Protein AF-T0V053-F1 (afdb_monomer_lite)

pLDDT: mean 84.23, std 14.23, range [34.62, 97.5]

Sequence (237 aa):
MNGEQIFSEQSSIILKCLFGNLDFASSFLNRIDNEEHFRFDESEIILRKPRREQFYIDNYLSGKGYFSANAIDWKETDFILFIKAFNDFFKYNSEKLLSFFEQKIFCKTLKQLSNTYVNSLFSSREFTDLLNNIYLKDQFILERMTGHNFARAKIQKFSLIMYNSKRLRKDEVNFPSSTIYENFYDISSLGEKENKYTLTKYLYDFENMTGLFASKKHTSPPYGLYLPSYFEITNLE

Secondary structure (DSSP, 8-state):
--S-S---HHHHHHHHHHTTSHHHHHHHHHHHHHHHEEE-TT-S-EEE-TT-S--HHHHHHHT-S-HHHHH---SHHHHHHHHHHHHHHHHHHHHHHHHHHIIIIITS-TTT--HHHHHHHHTSHHHHHHHHHHHHHHTT-HHHHHHHHHHHHHHHHHHHHHHHHHHHB-TT--SS--S-HHHHB-GGG--S--SS--HHHHHHHHHHHHHHHH-SS--------SGGGTS------

Structure (mmCIF, N/CA/C/O backbone):
data_AF-T0V053-F1
#
_entry.id   AF-T0V053-F1
#
loop_
_atom_site.group_PDB
_atom_site.id
_atom_site.type_symbol
_atom_site.label_atom_id
_atom_site.label_alt_id
_atom_site.label_comp_id
_atom_site.label_asym_id
_atom_site.label_entity_id
_atom_site.label_seq_id
_atom_site.pdbx_PDB_ins_code
_atom_site.Cartn_x
_atom_site.Cartn_y
_atom_site.Cartn_z
_atom_site.occupancy
_atom_site.B_iso_or_equiv
_atom_site.auth_seq_id
_atom_site.auth_comp_id
_atom_site.auth_asym_id
_atom_site.auth_atom_id
_atom_site.pdbx_PDB_model_num
ATOM 1 N N . MET A 1 1 ? 13.842 4.956 18.519 1.00 40.47 1 MET A N 1
ATOM 2 C CA . MET A 1 1 ? 13.509 3.511 18.497 1.00 40.47 1 MET A CA 1
ATOM 3 C C . MET A 1 1 ? 14.194 2.902 17.282 1.00 40.47 1 MET A C 1
ATOM 5 O O . MET A 1 1 ? 14.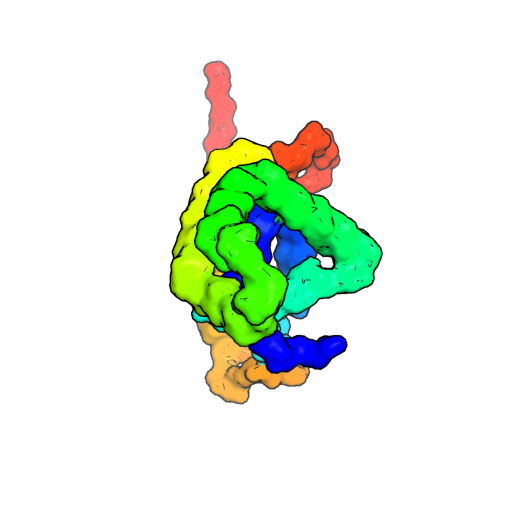156 3.540 16.242 1.00 40.47 1 MET A O 1
ATOM 9 N N . ASN A 1 2 ? 14.846 1.741 17.400 1.00 34.62 2 ASN A N 1
ATOM 10 C CA . ASN A 1 2 ? 15.665 1.123 16.337 1.00 34.62 2 ASN A CA 1
ATOM 11 C C . ASN A 1 2 ? 14.857 0.322 15.291 1.00 34.62 2 ASN A C 1
ATOM 13 O O . ASN A 1 2 ? 15.447 -0.363 14.468 1.00 34.62 2 ASN A O 1
ATOM 17 N N . GLY A 1 3 ? 13.521 0.397 15.317 1.00 36.25 3 GLY A N 1
ATOM 18 C CA . GLY A 1 3 ? 12.662 -0.244 14.314 1.00 36.25 3 GLY A CA 1
ATOM 19 C C . GLY A 1 3 ? 12.507 -1.764 14.453 1.00 36.25 3 GLY A C 1
ATOM 20 O O . GLY A 1 3 ? 11.807 -2.355 13.645 1.00 36.25 3 GLY A O 1
ATOM 21 N N . GLU A 1 4 ? 13.086 -2.392 15.483 1.00 38.59 4 GLU A N 1
ATOM 22 C CA . GLU A 1 4 ? 13.050 -3.851 15.705 1.00 38.59 4 GLU A CA 1
ATOM 23 C C . GLU A 1 4 ? 11.819 -4.349 16.501 1.00 38.59 4 GLU A C 1
ATOM 25 O O . GLU A 1 4 ? 11.698 -5.537 16.788 1.00 38.59 4 GLU A O 1
ATOM 30 N N . GLN A 1 5 ? 10.868 -3.478 16.869 1.00 49.12 5 GLN A N 1
ATOM 31 C CA . GLN A 1 5 ? 9.662 -3.858 17.642 1.00 49.12 5 GLN A CA 1
ATOM 32 C C . GLN A 1 5 ? 8.458 -4.263 16.781 1.00 49.12 5 GLN A C 1
ATOM 34 O O . GLN A 1 5 ? 7.883 -3.411 16.109 1.00 49.12 5 GLN A O 1
ATOM 39 N N . ILE A 1 6 ? 8.143 -5.566 16.724 1.00 52.69 6 ILE A N 1
ATOM 40 C CA . ILE A 1 6 ? 7.159 -6.139 15.784 1.00 52.69 6 ILE A CA 1
ATOM 41 C C . ILE A 1 6 ? 5.814 -5.434 15.977 1.00 52.69 6 ILE A C 1
ATOM 43 O O . ILE A 1 6 ? 5.153 -5.624 16.998 1.00 52.69 6 ILE A O 1
ATOM 47 N N . PHE A 1 7 ? 5.405 -4.614 15.004 1.00 59.62 7 PHE A N 1
ATOM 48 C CA . PHE A 1 7 ? 4.069 -4.022 15.006 1.00 59.62 7 PHE A CA 1
ATOM 49 C C . PHE A 1 7 ? 3.035 -5.081 14.636 1.00 59.62 7 PHE A C 1
ATOM 51 O O . PHE A 1 7 ? 3.281 -5.963 13.812 1.00 59.62 7 PHE A O 1
ATOM 58 N N . SER A 1 8 ? 1.866 -4.991 15.262 1.00 72.00 8 SER A N 1
ATOM 59 C CA . SER A 1 8 ? 0.788 -5.946 15.049 1.00 72.00 8 SER A CA 1
ATOM 60 C C . SER A 1 8 ? 0.179 -5.810 13.646 1.00 72.00 8 SER A C 1
ATOM 62 O O . SER A 1 8 ? 0.169 -4.725 13.054 1.00 72.00 8 SER A O 1
ATOM 64 N N . GLU A 1 9 ? -0.368 -6.905 13.115 1.00 82.50 9 GLU A N 1
ATOM 65 C CA . GLU A 1 9 ? -1.102 -6.952 11.837 1.00 82.50 9 GLU A CA 1
ATOM 66 C C . GLU A 1 9 ? -2.127 -5.809 11.725 1.00 82.50 9 GLU A C 1
ATOM 68 O O . GLU A 1 9 ? -2.250 -5.147 10.694 1.00 82.50 9 GLU A O 1
ATOM 73 N N . GLN A 1 10 ? -2.802 -5.505 12.831 1.00 86.69 10 GLN A N 1
ATOM 74 C CA . GLN A 1 10 ? -3.818 -4.466 12.943 1.00 86.69 10 GLN A CA 1
ATOM 75 C C . GLN A 1 10 ? -3.260 -3.067 12.665 1.00 86.69 10 GLN A C 1
ATOM 77 O O . GLN A 1 10 ? -3.907 -2.280 11.976 1.00 86.69 10 GLN A O 1
ATOM 82 N N . SER A 1 11 ? -2.034 -2.773 13.105 1.00 83.25 11 SER A N 1
ATOM 83 C CA . SER A 1 11 ? -1.355 -1.512 12.772 1.00 83.25 11 SER A CA 1
ATOM 84 C C . SER A 1 11 ? -1.127 -1.375 11.262 1.00 83.25 11 SER A C 1
ATOM 86 O O . SER A 1 11 ? -1.280 -0.289 10.699 1.00 83.25 11 SER A O 1
ATOM 88 N N . SER A 1 12 ? -0.826 -2.486 10.583 1.00 83.06 12 SER A N 1
ATOM 89 C CA . SER A 1 12 ? -0.655 -2.511 9.125 1.00 83.06 12 SER A CA 1
ATOM 90 C C . SER A 1 12 ? -1.978 -2.295 8.392 1.00 83.06 12 SER A C 1
ATOM 92 O O . SER A 1 12 ? -2.012 -1.580 7.391 1.00 83.06 12 SER A O 1
ATOM 94 N N . ILE A 1 13 ? -3.077 -2.872 8.888 1.00 89.19 13 ILE A N 1
ATOM 95 C CA . ILE A 1 13 ? -4.412 -2.646 8.316 1.00 89.19 13 ILE A CA 1
ATOM 96 C C . ILE A 1 13 ? -4.830 -1.185 8.510 1.00 89.19 13 ILE A C 1
ATOM 98 O O . ILE A 1 13 ? -5.299 -0.560 7.562 1.00 89.19 13 ILE A O 1
ATOM 102 N N . ILE A 1 14 ? -4.589 -0.603 9.690 1.00 90.62 14 ILE A N 1
ATOM 103 C CA . ILE A 1 14 ? -4.864 0.819 9.943 1.00 90.62 14 ILE A CA 1
ATOM 104 C C . ILE A 1 14 ? -4.088 1.693 8.957 1.00 90.62 14 ILE A C 1
ATOM 106 O O . ILE A 1 14 ? -4.697 2.552 8.327 1.00 90.62 14 ILE A O 1
ATOM 110 N N . LEU A 1 15 ? -2.789 1.447 8.744 1.00 89.50 15 LEU A N 1
ATOM 111 C CA . LEU A 1 15 ? -2.008 2.192 7.750 1.00 89.50 15 LEU A CA 1
ATOM 112 C C . LEU A 1 15 ? -2.628 2.110 6.346 1.00 89.50 15 LEU A C 1
ATOM 114 O O . LEU A 1 15 ? -2.734 3.128 5.665 1.00 89.50 15 LEU A O 1
ATOM 118 N N . LYS A 1 16 ? -3.087 0.923 5.929 1.00 91.25 16 LYS A N 1
ATOM 119 C CA . LYS A 1 16 ? -3.791 0.750 4.648 1.00 91.25 16 LYS A CA 1
ATOM 120 C C . LYS A 1 16 ? -5.072 1.583 4.594 1.00 91.25 16 LYS A C 1
ATOM 122 O O . LYS A 1 16 ? -5.352 2.179 3.559 1.00 91.25 16 LYS A O 1
ATOM 127 N N . CYS A 1 17 ? -5.820 1.679 5.693 1.00 94.25 17 CYS A N 1
ATOM 128 C CA . CYS A 1 17 ? -6.975 2.571 5.780 1.00 94.25 17 CYS A CA 1
ATOM 129 C C . CYS A 1 17 ? -6.573 4.045 5.648 1.00 94.25 17 CYS A C 1
ATOM 131 O O . CYS A 1 17 ? -7.268 4.796 4.968 1.00 94.25 17 CYS A O 1
ATOM 133 N N . LEU A 1 18 ? -5.454 4.473 6.247 1.00 95.12 18 LEU A N 1
ATOM 134 C CA . LEU A 1 18 ? -4.991 5.867 6.181 1.00 95.12 18 LEU A CA 1
ATOM 135 C C . LEU A 1 18 ? -4.701 6.335 4.751 1.00 95.12 18 LEU A C 1
ATOM 137 O O . LEU A 1 18 ? -4.842 7.524 4.470 1.00 95.12 18 LEU A O 1
ATOM 141 N N . PHE A 1 19 ? -4.393 5.420 3.827 1.00 94.94 19 PHE A N 1
ATOM 142 C CA . PHE A 1 19 ? -4.222 5.754 2.413 1.00 94.94 19 PHE A CA 1
ATOM 143 C C . PHE A 1 19 ? -5.480 6.289 1.726 1.00 94.94 19 PHE A C 1
ATOM 145 O O . PHE A 1 19 ? -5.368 6.838 0.636 1.00 94.94 19 PHE A O 1
ATOM 152 N N . GLY A 1 20 ? -6.653 6.233 2.364 1.00 95.88 20 GLY A N 1
ATOM 153 C CA . GLY A 1 20 ? -7.825 6.972 1.891 1.00 95.88 20 GLY A CA 1
ATOM 154 C C . GLY A 1 20 ? -7.600 8.490 1.824 1.00 95.88 20 GLY A C 1
ATOM 155 O O . GLY A 1 20 ? -8.244 9.171 1.034 1.00 95.88 20 GLY A O 1
ATOM 156 N N . ASN A 1 21 ? -6.655 9.033 2.599 1.00 95.81 21 ASN A N 1
ATOM 157 C CA . ASN A 1 21 ? -6.200 10.410 2.437 1.00 95.81 21 ASN A CA 1
ATOM 158 C C . ASN A 1 21 ? -5.081 10.468 1.382 1.00 95.81 21 ASN A C 1
ATOM 160 O O . ASN A 1 21 ? -3.997 9.913 1.578 1.00 95.81 21 ASN A O 1
ATOM 164 N N . LEU A 1 22 ? -5.345 11.149 0.264 1.00 93.38 22 LEU A N 1
ATOM 165 C CA . LEU A 1 22 ? -4.416 11.193 -0.865 1.00 93.38 22 LEU A CA 1
ATOM 166 C C . LEU A 1 22 ? -3.098 11.897 -0.539 1.00 93.38 22 LEU A C 1
ATOM 168 O O . LEU A 1 22 ? -2.054 11.412 -0.963 1.00 93.38 22 LEU A O 1
ATOM 172 N N . ASP A 1 23 ? -3.123 13.018 0.182 1.00 91.88 23 ASP A N 1
ATOM 173 C CA . ASP A 1 23 ? -1.902 13.775 0.482 1.00 91.88 23 ASP A CA 1
ATOM 174 C C . ASP A 1 23 ? -0.930 12.916 1.296 1.00 91.88 23 ASP A C 1
ATOM 176 O O . ASP A 1 23 ? 0.262 12.834 0.991 1.00 91.88 23 ASP A O 1
ATOM 180 N N . PHE A 1 24 ? -1.462 12.202 2.291 1.00 92.75 24 PHE A N 1
ATOM 181 C CA . PHE A 1 24 ? -0.701 11.240 3.073 1.00 92.75 24 PHE A CA 1
ATOM 182 C C . PHE A 1 24 ? -0.219 10.057 2.225 1.00 92.75 24 PHE A C 1
ATOM 184 O O . PHE A 1 24 ? 0.968 9.735 2.262 1.00 92.75 24 PHE A O 1
ATOM 191 N N . ALA A 1 25 ? -1.099 9.431 1.433 1.00 92.69 25 ALA A N 1
ATOM 192 C CA . ALA A 1 25 ? -0.730 8.308 0.568 1.00 92.69 25 ALA A CA 1
ATOM 193 C C . ALA A 1 25 ? 0.373 8.690 -0.431 1.00 92.69 25 ALA A C 1
ATOM 195 O O . ALA A 1 25 ? 1.343 7.950 -0.596 1.00 92.69 25 ALA A O 1
ATOM 196 N N . SER A 1 26 ? 0.244 9.860 -1.057 1.00 91.31 26 SER A N 1
ATOM 197 C CA . SER A 1 26 ? 1.217 10.429 -1.986 1.00 91.31 26 SER A CA 1
ATOM 198 C C . SER A 1 26 ? 2.549 10.695 -1.302 1.00 91.31 26 SER A C 1
ATOM 200 O O . SER A 1 26 ? 3.566 10.176 -1.762 1.00 91.31 26 SER A O 1
ATOM 202 N N . SER A 1 27 ? 2.563 11.420 -0.176 1.00 89.88 27 SER A N 1
ATOM 203 C CA . SER A 1 27 ? 3.809 11.711 0.546 1.00 89.88 27 SER A CA 1
ATOM 204 C C . SER A 1 27 ? 4.520 10.425 0.974 1.00 89.88 27 SER A C 1
ATOM 206 O O . SER A 1 27 ? 5.683 10.197 0.630 1.00 89.88 27 SER A O 1
ATOM 208 N N . PHE A 1 28 ? 3.792 9.532 1.651 1.00 90.50 28 PHE A N 1
ATOM 209 C CA . PHE A 1 28 ? 4.345 8.296 2.190 1.00 90.50 28 PHE A CA 1
ATOM 210 C C . PHE A 1 28 ? 4.883 7.379 1.084 1.00 90.50 28 PHE A C 1
ATOM 212 O O . PHE A 1 28 ? 6.043 6.972 1.127 1.00 90.50 28 PHE A O 1
ATOM 219 N N . LEU A 1 29 ? 4.073 7.063 0.067 1.00 91.50 29 LEU A N 1
ATOM 220 C CA . LEU A 1 29 ? 4.468 6.097 -0.962 1.00 91.50 29 LEU A CA 1
ATOM 221 C C . LEU A 1 29 ? 5.517 6.668 -1.919 1.00 91.50 29 LEU A C 1
ATOM 223 O O . LEU A 1 29 ? 6.370 5.913 -2.373 1.00 91.50 29 LEU A O 1
ATOM 227 N N . ASN A 1 30 ? 5.525 7.976 -2.195 1.00 90.69 30 ASN A N 1
ATOM 228 C CA . ASN A 1 30 ? 6.608 8.583 -2.976 1.00 90.69 30 ASN A CA 1
ATOM 229 C C . ASN A 1 30 ? 7.936 8.575 -2.214 1.00 90.69 30 ASN A C 1
ATOM 231 O O . ASN A 1 30 ? 8.976 8.322 -2.821 1.00 90.69 30 ASN A O 1
ATOM 235 N N . ARG A 1 31 ? 7.917 8.792 -0.891 1.00 89.25 31 ARG A N 1
ATOM 236 C CA . ARG A 1 31 ? 9.117 8.643 -0.057 1.00 89.25 31 ARG A CA 1
ATOM 237 C C . ARG A 1 31 ? 9.660 7.219 -0.140 1.00 89.25 31 ARG A C 1
ATOM 239 O O . ARG A 1 31 ? 10.832 7.059 -0.462 1.00 89.25 31 ARG A O 1
ATOM 246 N N . ILE A 1 32 ? 8.807 6.210 0.052 1.00 90.50 32 ILE A N 1
ATOM 247 C CA . ILE A 1 32 ? 9.184 4.794 -0.098 1.00 90.50 32 ILE A CA 1
ATOM 248 C C . ILE A 1 32 ? 9.775 4.520 -1.487 1.00 90.50 32 ILE A C 1
ATOM 250 O O . ILE A 1 32 ? 10.856 3.945 -1.587 1.00 90.50 32 ILE A O 1
ATOM 254 N N . ASP A 1 33 ? 9.114 4.980 -2.554 1.00 91.81 33 ASP A N 1
ATOM 255 C CA . ASP A 1 33 ? 9.574 4.781 -3.933 1.00 91.81 33 ASP A CA 1
ATOM 256 C C . ASP A 1 33 ? 10.988 5.349 -4.146 1.00 91.81 33 ASP A C 1
ATOM 258 O O . ASP A 1 33 ? 11.895 4.652 -4.605 1.00 91.81 33 ASP A O 1
ATOM 262 N N . ASN A 1 34 ? 11.207 6.594 -3.715 1.00 89.69 34 ASN A N 1
ATOM 263 C CA . ASN A 1 34 ? 12.496 7.277 -3.815 1.00 89.69 34 ASN A CA 1
ATOM 264 C C . ASN A 1 34 ? 13.582 6.611 -2.964 1.00 89.69 34 ASN A C 1
ATOM 266 O O . ASN A 1 34 ? 14.765 6.631 -3.312 1.00 89.69 34 ASN A O 1
ATOM 270 N N . GLU A 1 35 ? 13.208 6.041 -1.827 1.00 89.62 35 GLU A N 1
ATOM 271 C CA . GLU A 1 35 ? 14.122 5.450 -0.861 1.00 89.62 35 GLU A CA 1
ATOM 272 C C . GLU A 1 35 ? 14.585 4.042 -1.230 1.00 89.62 35 GLU A C 1
ATOM 274 O O . GLU A 1 35 ? 15.742 3.689 -0.962 1.00 89.62 35 GLU A O 1
ATOM 279 N N . GLU A 1 36 ? 13.697 3.258 -1.833 1.00 92.69 36 GLU A N 1
ATOM 280 C CA . GLU A 1 36 ? 13.870 1.825 -2.062 1.00 92.69 36 GLU A CA 1
ATOM 281 C C . GLU A 1 36 ? 14.200 1.479 -3.512 1.00 92.69 36 GLU A C 1
ATOM 283 O O . GLU A 1 36 ? 14.793 0.426 -3.765 1.00 92.69 36 GLU A O 1
ATOM 288 N N . HIS A 1 37 ? 13.872 2.353 -4.463 1.00 93.38 37 HIS A N 1
ATOM 289 C CA . HIS A 1 37 ? 13.974 2.048 -5.885 1.00 93.38 37 HIS A CA 1
ATOM 290 C C . HIS A 1 37 ? 14.867 3.030 -6.640 1.00 93.38 37 HIS A C 1
ATOM 292 O O . HIS A 1 37 ? 15.193 4.122 -6.171 1.00 93.38 37 HIS A O 1
ATOM 298 N N . PHE A 1 38 ? 15.302 2.610 -7.821 1.00 89.38 38 PHE A N 1
ATOM 299 C CA . PHE A 1 38 ? 16.027 3.438 -8.770 1.00 89.38 38 PHE A CA 1
ATOM 300 C C . PHE A 1 38 ? 15.652 3.050 -10.203 1.00 89.38 38 PHE A C 1
ATOM 302 O O . PHE A 1 38 ? 15.236 1.920 -10.475 1.00 89.38 38 PHE A O 1
ATOM 309 N N . ARG A 1 39 ? 15.779 4.013 -11.114 1.00 83.94 39 ARG A N 1
ATOM 310 C CA . ARG A 1 39 ? 15.558 3.838 -12.549 1.00 83.94 39 ARG A CA 1
ATOM 311 C C . ARG A 1 39 ? 16.914 3.806 -13.246 1.00 83.94 39 ARG A C 1
ATOM 313 O O . ARG A 1 39 ? 17.797 4.577 -12.891 1.00 83.94 39 ARG A O 1
ATOM 320 N N . PHE A 1 40 ? 17.055 2.923 -14.226 1.00 75.00 40 PHE A N 1
ATOM 321 C CA . PHE A 1 40 ? 18.162 2.976 -15.177 1.00 75.00 40 PHE A CA 1
ATOM 322 C C . PHE A 1 40 ? 17.805 3.942 -16.300 1.00 75.00 40 PHE A C 1
ATOM 324 O O . PHE A 1 40 ? 16.772 3.750 -16.938 1.00 75.00 40 PHE A O 1
ATOM 331 N N . ASP A 1 41 ? 18.649 4.941 -16.554 1.00 65.94 41 ASP A N 1
ATOM 332 C CA . ASP A 1 41 ? 18.374 6.036 -17.501 1.00 65.94 41 ASP A CA 1
ATOM 333 C C . ASP A 1 41 ? 18.053 5.547 -18.932 1.00 65.94 41 ASP A C 1
ATOM 335 O O . ASP A 1 41 ? 17.284 6.171 -19.670 1.00 65.94 41 ASP A O 1
ATOM 339 N N . GLU A 1 42 ? 18.537 4.358 -19.294 1.00 63.94 42 GLU A N 1
ATOM 340 C CA . GLU A 1 42 ? 18.344 3.742 -20.610 1.00 63.94 42 GLU A CA 1
ATOM 341 C C . GLU A 1 42 ? 17.173 2.749 -20.684 1.00 63.94 42 GLU A C 1
ATOM 343 O O . GLU A 1 42 ? 16.825 2.298 -21.773 1.00 63.94 42 GLU A O 1
ATOM 348 N N . SER A 1 43 ? 16.490 2.441 -19.575 1.00 69.44 43 SER A N 1
ATOM 349 C CA . SER A 1 43 ? 15.402 1.453 -19.562 1.00 69.44 43 SER A CA 1
ATOM 350 C C . SER A 1 43 ? 14.123 1.990 -18.919 1.00 69.44 43 SER A C 1
ATOM 352 O O . SER A 1 43 ? 14.138 2.825 -18.017 1.00 69.44 43 SER A O 1
ATOM 354 N N . GLU A 1 44 ? 12.973 1.470 -19.348 1.00 80.25 44 GLU A N 1
ATOM 355 C CA . GLU A 1 44 ? 11.705 1.721 -18.647 1.00 80.25 44 GLU A CA 1
ATOM 356 C C . GLU A 1 44 ? 11.654 1.015 -17.285 1.00 80.25 44 GLU A C 1
ATOM 358 O O . GLU A 1 44 ? 10.782 1.300 -16.465 1.00 80.25 44 GLU A O 1
ATOM 363 N N . ILE A 1 45 ? 12.585 0.098 -17.024 1.00 86.38 45 ILE A N 1
ATOM 364 C CA . ILE A 1 45 ? 12.566 -0.781 -15.867 1.00 86.38 45 ILE A CA 1
ATOM 365 C C . ILE A 1 45 ? 13.081 -0.044 -14.630 1.00 86.38 45 ILE A C 1
ATOM 367 O O . ILE A 1 45 ? 14.098 0.649 -14.632 1.00 86.38 45 ILE A O 1
ATOM 371 N N . ILE A 1 46 ? 12.336 -0.228 -13.546 1.00 91.31 46 ILE A N 1
ATOM 372 C CA . ILE A 1 46 ? 12.659 0.271 -12.214 1.00 91.31 46 ILE A CA 1
ATOM 373 C C . ILE A 1 46 ? 13.024 -0.939 -11.353 1.00 91.31 46 ILE A C 1
ATOM 375 O O . ILE A 1 46 ? 12.367 -1.983 -11.437 1.00 91.31 46 ILE A O 1
ATOM 379 N N . LEU A 1 47 ? 14.076 -0.797 -10.546 1.00 93.31 47 LEU A N 1
ATOM 380 C CA . LEU A 1 47 ? 14.656 -1.865 -9.732 1.00 93.31 47 LEU A CA 1
ATOM 381 C C . LEU A 1 47 ? 14.874 -1.411 -8.288 1.00 93.31 47 LEU A C 1
ATOM 383 O O . LEU A 1 47 ? 14.962 -0.225 -7.982 1.00 93.31 47 LEU A O 1
ATOM 387 N N . ARG A 1 48 ? 14.974 -2.383 -7.384 1.00 94.88 48 ARG A N 1
ATOM 388 C CA . ARG A 1 48 ? 15.321 -2.202 -5.972 1.00 94.88 48 ARG A CA 1
ATOM 389 C C . ARG A 1 48 ? 16.772 -1.798 -5.785 1.00 94.88 48 ARG A C 1
ATOM 391 O O . ARG A 1 48 ? 17.669 -2.439 -6.331 1.00 94.88 48 ARG A O 1
ATOM 398 N N . LYS A 1 49 ? 17.023 -0.818 -4.926 1.00 93.62 49 LYS A N 1
ATOM 399 C CA . LYS A 1 49 ? 18.373 -0.422 -4.518 1.00 93.62 49 LYS A CA 1
ATOM 400 C C . LYS A 1 49 ? 19.072 -1.578 -3.780 1.00 93.62 49 LYS A C 1
ATOM 402 O O . LYS A 1 49 ? 18.583 -1.980 -2.727 1.00 93.62 49 LYS A O 1
ATOM 407 N N . PRO A 1 50 ? 20.234 -2.070 -4.258 1.00 92.81 50 PRO A N 1
ATOM 408 C CA . PRO A 1 50 ? 20.946 -3.200 -3.645 1.00 92.81 50 PRO A CA 1
ATOM 409 C C . PRO A 1 50 ? 21.295 -3.020 -2.166 1.00 92.81 50 PRO A C 1
ATOM 411 O O . PRO A 1 50 ? 21.292 -3.981 -1.410 1.00 92.81 50 PRO A O 1
ATOM 414 N N . ARG A 1 51 ? 21.565 -1.782 -1.736 1.00 91.00 51 ARG A N 1
ATOM 415 C CA . ARG A 1 51 ? 22.002 -1.462 -0.367 1.00 91.00 51 ARG A CA 1
ATOM 416 C C . ARG A 1 51 ? 20.904 -1.587 0.693 1.00 91.00 51 ARG A C 1
ATOM 418 O O . ARG A 1 51 ? 21.209 -1.490 1.876 1.00 91.00 51 ARG A O 1
ATOM 425 N N . ARG A 1 52 ? 19.638 -1.735 0.295 1.00 87.81 52 ARG A N 1
ATOM 426 C CA . ARG A 1 52 ? 18.511 -1.851 1.227 1.00 87.81 52 ARG A CA 1
ATOM 427 C C . ARG A 1 52 ? 18.364 -3.295 1.695 1.00 87.81 52 ARG A C 1
ATOM 429 O O . ARG A 1 52 ? 18.392 -4.216 0.888 1.00 87.81 52 ARG A O 1
ATOM 436 N N . GLU A 1 53 ? 18.197 -3.465 3.000 1.00 84.75 53 GLU A N 1
ATOM 437 C CA . GLU A 1 53 ? 17.970 -4.768 3.633 1.00 84.75 53 GLU A CA 1
ATOM 438 C C . GLU A 1 53 ? 16.495 -5.177 3.589 1.00 84.75 53 GLU A C 1
ATOM 440 O O . GLU A 1 53 ? 16.169 -6.348 3.420 1.00 84.75 53 GLU A O 1
ATOM 445 N N . GLN A 1 54 ? 15.598 -4.200 3.711 1.00 83.56 54 GLN A N 1
ATOM 446 C CA . GLN A 1 54 ? 14.159 -4.411 3.756 1.00 83.56 54 GLN A CA 1
ATOM 447 C C . GLN A 1 54 ? 13.463 -3.512 2.743 1.00 83.56 54 GLN A C 1
ATOM 449 O O . GLN A 1 54 ? 13.883 -2.375 2.515 1.00 83.56 54 GLN A O 1
ATOM 454 N N . PHE A 1 55 ? 12.381 -4.038 2.176 1.00 87.81 55 PHE A N 1
ATOM 455 C CA . PHE A 1 55 ? 11.533 -3.338 1.224 1.00 87.81 55 PHE A CA 1
ATOM 456 C C . PHE A 1 55 ? 10.100 -3.317 1.735 1.00 87.81 55 PHE A C 1
ATOM 458 O O . PHE A 1 55 ? 9.573 -4.332 2.206 1.00 87.81 55 PHE A O 1
ATOM 465 N N . TYR A 1 56 ? 9.445 -2.171 1.597 1.00 87.69 56 TYR A N 1
ATOM 466 C CA . TYR A 1 56 ? 8.065 -1.966 2.002 1.00 87.69 56 TYR A CA 1
ATOM 467 C C . TYR A 1 56 ? 7.133 -3.017 1.389 1.00 87.69 56 TYR A C 1
ATOM 469 O O . TYR A 1 56 ? 6.263 -3.553 2.071 1.00 87.69 56 TYR A O 1
ATOM 477 N N . ILE A 1 57 ? 7.319 -3.358 0.112 1.00 90.00 57 ILE A N 1
ATOM 478 C CA . ILE A 1 57 ? 6.399 -4.260 -0.591 1.00 90.00 57 ILE A CA 1
ATOM 479 C C . ILE A 1 57 ? 6.476 -5.722 -0.127 1.00 90.00 57 ILE A C 1
ATOM 481 O O . ILE A 1 57 ? 5.443 -6.388 -0.083 1.00 90.00 57 ILE A O 1
ATOM 485 N N . ASP A 1 58 ? 7.655 -6.213 0.274 1.00 87.31 58 ASP A N 1
ATOM 486 C CA . ASP A 1 58 ? 7.828 -7.596 0.762 1.00 87.31 58 ASP A CA 1
ATOM 487 C C . ASP A 1 58 ? 7.004 -7.821 2.019 1.00 87.31 58 ASP A C 1
ATOM 489 O O . ASP A 1 58 ? 6.244 -8.783 2.180 1.00 87.31 58 ASP A O 1
ATOM 493 N N . ASN A 1 59 ? 7.125 -6.846 2.901 1.00 80.69 59 ASN A N 1
ATOM 494 C CA . ASN A 1 59 ? 6.380 -6.805 4.119 1.00 80.69 59 ASN A CA 1
ATOM 495 C C . ASN A 1 59 ? 4.864 -6.648 3.743 1.00 80.69 59 ASN A C 1
ATOM 497 O O . ASN A 1 59 ? 4.021 -7.401 4.242 1.00 80.69 59 ASN A O 1
ATOM 501 N N . TYR A 1 60 ? 4.478 -5.741 2.825 1.00 84.56 60 TYR A N 1
ATOM 502 C CA . TYR A 1 60 ? 3.067 -5.382 2.574 1.00 84.56 60 TYR A CA 1
ATOM 503 C C . TYR A 1 60 ? 2.257 -6.590 2.098 1.00 84.56 60 TYR A C 1
ATOM 505 O O . TYR A 1 60 ? 1.107 -6.775 2.513 1.00 84.56 60 TYR A O 1
ATOM 513 N N . LEU A 1 61 ? 2.877 -7.408 1.240 1.00 82.81 61 LEU A N 1
ATOM 514 C CA . LEU A 1 61 ? 2.304 -8.633 0.687 1.00 82.81 61 LEU A CA 1
ATOM 515 C C . LEU A 1 61 ? 2.295 -9.786 1.689 1.00 82.81 61 LEU A C 1
ATOM 517 O O . LEU A 1 61 ? 1.346 -10.564 1.709 1.00 82.81 61 LEU A O 1
ATOM 521 N N . SER A 1 62 ? 3.329 -9.908 2.523 1.00 74.38 62 SER A N 1
ATOM 522 C CA . SER A 1 62 ? 3.384 -10.974 3.528 1.00 74.38 62 SER A CA 1
ATOM 523 C C . SER A 1 62 ? 2.495 -10.698 4.741 1.00 74.38 62 SER A C 1
ATOM 525 O O . SER A 1 62 ? 2.289 -11.600 5.552 1.00 74.38 62 SER A O 1
ATOM 527 N N . GLY A 1 63 ? 1.982 -9.470 4.884 1.00 64.56 63 GLY A N 1
ATOM 528 C CA . GLY A 1 63 ? 1.276 -9.032 6.089 1.00 64.56 63 GLY A CA 1
ATOM 529 C C . GLY A 1 63 ? 2.178 -9.028 7.328 1.00 64.56 63 GLY A C 1
ATOM 530 O O . GLY A 1 63 ? 1.681 -8.970 8.448 1.00 64.56 63 GLY A O 1
ATOM 531 N N . LYS A 1 64 ? 3.500 -9.120 7.134 1.00 62.34 64 LYS A N 1
ATOM 532 C CA . LYS A 1 64 ? 4.516 -9.191 8.187 1.00 62.34 64 LYS A CA 1
ATOM 533 C C . LYS A 1 64 ? 5.363 -7.927 8.132 1.00 62.34 64 LYS A C 1
ATOM 535 O O . LYS A 1 64 ? 5.725 -7.500 7.047 1.00 62.34 64 LYS A O 1
ATOM 540 N N . GLY A 1 65 ? 5.723 -7.358 9.280 1.00 52.81 65 GLY A N 1
ATOM 541 C CA . GLY A 1 65 ? 6.709 -6.273 9.352 1.00 52.81 65 GLY A CA 1
ATOM 542 C C . GLY A 1 65 ? 6.173 -4.903 9.782 1.00 52.81 65 GLY A C 1
ATOM 543 O O . GLY A 1 65 ? 5.005 -4.718 10.108 1.00 52.81 65 GLY A O 1
ATOM 544 N N . TYR A 1 66 ? 7.098 -3.944 9.828 1.00 56.44 66 TYR A N 1
ATOM 545 C CA . TYR A 1 66 ? 7.070 -2.725 10.646 1.00 56.44 66 TYR A CA 1
ATOM 546 C C . TYR A 1 66 ? 6.623 -1.457 9.898 1.00 56.44 66 TYR A C 1
ATOM 548 O O . TYR A 1 66 ? 7.177 -0.379 10.099 1.00 56.44 66 TYR A O 1
ATOM 556 N N . PHE A 1 67 ? 5.654 -1.529 8.990 1.00 64.00 67 PHE A N 1
ATOM 557 C CA . PHE A 1 67 ? 5.363 -0.374 8.113 1.00 64.00 67 PHE A CA 1
ATOM 558 C C . PHE A 1 67 ? 4.741 0.809 8.826 1.00 64.00 67 PHE A C 1
ATOM 560 O O . PHE A 1 67 ? 4.951 1.947 8.416 1.00 64.00 67 PHE A O 1
ATOM 567 N N . SER A 1 68 ? 3.933 0.548 9.855 1.00 57.62 68 SER A N 1
ATOM 568 C CA . SER A 1 68 ? 3.288 1.616 10.614 1.00 57.62 68 SER A CA 1
ATOM 569 C C . SER A 1 68 ? 4.316 2.467 11.358 1.00 57.62 68 SER A C 1
ATOM 571 O O . SER A 1 68 ? 4.080 3.653 11.545 1.00 57.62 68 SER A O 1
ATOM 573 N N . ALA A 1 69 ? 5.480 1.907 11.715 1.00 58.75 69 ALA A N 1
ATOM 574 C CA . ALA A 1 69 ? 6.582 2.678 12.292 1.00 58.75 69 ALA A CA 1
ATOM 575 C C . ALA A 1 69 ? 7.126 3.712 11.298 1.00 58.75 69 ALA A C 1
ATOM 577 O O . ALA A 1 69 ? 7.347 4.861 11.663 1.00 58.75 69 ALA A O 1
ATOM 578 N N . ASN A 1 70 ?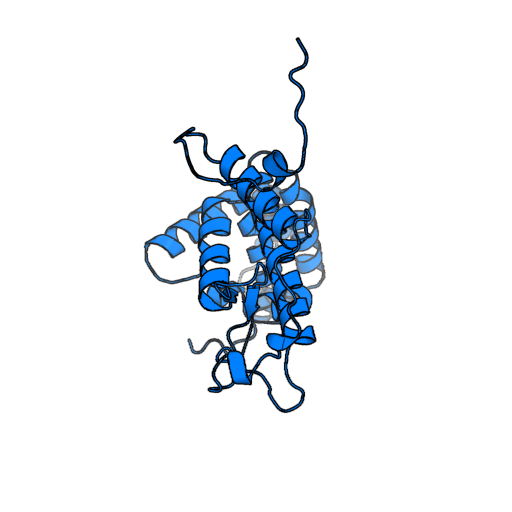 7.282 3.313 10.032 1.00 59.31 70 ASN A N 1
ATOM 579 C CA . ASN A 1 70 ? 7.777 4.185 8.962 1.00 59.31 70 ASN A CA 1
ATOM 580 C C . ASN A 1 70 ? 6.724 5.204 8.493 1.00 59.31 70 ASN A C 1
ATOM 582 O O . ASN A 1 70 ? 7.054 6.166 7.793 1.00 59.31 70 ASN A O 1
ATOM 586 N N . ALA A 1 71 ? 5.449 4.983 8.841 1.00 58.56 71 ALA A N 1
ATOM 587 C CA . ALA A 1 71 ? 4.347 5.890 8.525 1.00 58.56 71 ALA A CA 1
ATOM 588 C C . ALA A 1 71 ? 4.442 7.214 9.284 1.00 58.56 71 ALA A C 1
ATOM 590 O O . ALA A 1 71 ? 4.006 8.244 8.773 1.00 58.56 71 ALA A O 1
ATOM 591 N N . ILE A 1 72 ? 5.048 7.186 10.471 1.00 62.22 72 ILE A N 1
ATOM 592 C CA . ILE A 1 72 ? 5.287 8.360 11.300 1.00 62.22 72 ILE A CA 1
ATOM 593 C C . ILE A 1 72 ? 6.724 8.823 11.027 1.00 62.22 72 ILE A C 1
ATOM 595 O O . ILE A 1 72 ? 7.634 8.563 11.812 1.00 62.22 72 ILE A O 1
ATOM 599 N N . ASP A 1 73 ? 6.949 9.478 9.881 1.00 63.22 73 ASP A N 1
ATOM 600 C CA . ASP A 1 73 ? 8.146 10.319 9.751 1.00 63.22 73 ASP A CA 1
ATOM 601 C C . ASP A 1 73 ? 7.918 11.519 10.680 1.00 63.22 73 ASP A C 1
ATOM 603 O O . ASP A 1 73 ? 7.001 12.315 10.480 1.00 63.22 73 ASP A O 1
ATOM 607 N N . TRP A 1 74 ? 8.705 11.592 11.756 1.00 62.84 74 TRP A N 1
ATOM 608 C CA . TRP A 1 74 ? 8.581 12.599 12.815 1.00 62.84 74 TRP A CA 1
ATOM 609 C C . TRP A 1 74 ? 8.975 14.009 12.361 1.00 62.84 74 TRP A C 1
ATOM 611 O O . TRP A 1 74 ? 8.975 14.941 13.166 1.00 62.84 74 TRP A O 1
ATOM 621 N N . LYS A 1 75 ? 9.309 14.193 11.080 1.00 66.75 75 LYS A N 1
ATOM 622 C CA . LYS A 1 75 ? 9.362 15.520 10.473 1.00 66.75 75 LYS A CA 1
ATOM 623 C C . LYS A 1 75 ? 7.984 16.173 10.525 1.00 66.75 75 LYS A C 1
ATOM 625 O O . LYS A 1 75 ? 6.962 15.549 10.249 1.00 66.75 75 LYS A O 1
ATOM 630 N N . GLU A 1 76 ? 7.986 17.467 10.823 1.00 67.44 76 GLU A N 1
ATOM 631 C CA . GLU A 1 76 ? 6.784 18.266 11.073 1.00 67.44 76 GLU A CA 1
ATOM 632 C C . GLU A 1 76 ? 5.717 18.112 9.972 1.00 67.44 76 GLU A C 1
ATOM 634 O O . GLU A 1 76 ? 4.549 17.866 10.269 1.00 67.44 76 GLU A O 1
ATOM 639 N N . THR A 1 77 ? 6.118 18.149 8.696 1.00 76.94 77 THR A N 1
ATOM 640 C CA . THR A 1 77 ? 5.192 18.044 7.557 1.00 76.94 77 THR A CA 1
ATOM 641 C C . THR A 1 77 ? 4.509 16.677 7.450 1.00 76.94 77 THR A C 1
ATOM 643 O O . THR A 1 77 ? 3.297 16.609 7.247 1.00 76.94 77 THR A O 1
ATOM 646 N N . ASP A 1 78 ? 5.258 15.583 7.590 1.00 77.94 78 ASP A N 1
ATOM 647 C CA . ASP A 1 78 ? 4.728 14.225 7.419 1.00 77.94 78 ASP A CA 1
ATOM 648 C C . ASP A 1 78 ? 3.855 13.800 8.602 1.00 77.94 78 ASP A C 1
ATOM 650 O O . ASP A 1 78 ? 2.815 13.162 8.415 1.00 77.94 78 ASP A O 1
ATOM 654 N N . PHE A 1 79 ? 4.212 14.233 9.812 1.00 84.56 79 PHE A N 1
ATOM 655 C CA . PHE A 1 79 ? 3.378 14.032 10.989 1.00 84.56 79 PHE A CA 1
ATOM 656 C C . PHE A 1 79 ? 2.017 14.731 10.852 1.00 84.56 79 PHE A C 1
ATOM 658 O O . PHE A 1 79 ? 0.980 14.137 11.153 1.00 84.56 79 PHE A O 1
ATOM 665 N N . ILE A 1 80 ? 1.983 15.962 10.326 1.00 89.56 80 ILE A N 1
ATOM 666 C CA . ILE A 1 80 ? 0.724 16.677 10.057 1.00 89.56 80 ILE A CA 1
ATOM 667 C C . ILE A 1 80 ? -0.150 15.898 9.065 1.00 89.56 80 ILE A C 1
ATOM 669 O O . ILE A 1 80 ? -1.364 15.797 9.266 1.00 89.56 80 ILE A O 1
ATOM 673 N N . LEU A 1 81 ? 0.440 15.335 8.005 1.00 91.19 81 LEU A N 1
ATOM 674 C CA . LEU A 1 81 ? -0.292 14.512 7.036 1.00 91.19 81 LEU A CA 1
ATOM 675 C C . LEU A 1 81 ? -0.843 13.234 7.674 1.00 91.19 81 LEU A C 1
ATOM 677 O O . LEU A 1 81 ? -2.000 12.890 7.435 1.00 91.19 81 LEU A O 1
ATOM 681 N N . PHE A 1 82 ? -0.062 12.575 8.531 1.00 91.25 82 PHE A N 1
ATOM 682 C CA . PHE A 1 82 ? -0.516 11.411 9.290 1.00 91.25 82 PHE A CA 1
ATOM 683 C C . PHE A 1 82 ? -1.725 11.741 10.178 1.00 91.25 82 PHE A C 1
ATOM 685 O O . PHE A 1 82 ? -2.737 11.043 10.122 1.00 91.25 82 PHE A O 1
ATOM 692 N N . ILE A 1 83 ? -1.664 12.830 10.955 1.00 92.31 83 ILE A N 1
ATOM 693 C CA . ILE A 1 83 ? -2.772 13.246 11.831 1.00 92.31 83 ILE A CA 1
ATOM 694 C C . ILE A 1 83 ? -4.028 13.573 11.018 1.00 92.31 83 ILE A C 1
ATOM 696 O O . ILE A 1 83 ? -5.127 13.157 11.389 1.00 92.31 83 ILE A O 1
ATOM 700 N N . LYS A 1 84 ? -3.884 14.266 9.882 1.00 94.69 84 LYS A N 1
ATOM 701 C CA . LYS A 1 84 ? -5.005 14.528 8.965 1.00 94.69 84 LYS A CA 1
ATOM 702 C C . LYS A 1 84 ? -5.618 13.227 8.448 1.00 94.69 84 LYS A C 1
ATOM 704 O O . LYS A 1 84 ? -6.827 13.045 8.554 1.00 94.69 84 LYS A O 1
ATOM 709 N N . ALA A 1 85 ? -4.791 12.300 7.968 1.00 95.44 85 ALA A N 1
ATOM 710 C CA . ALA A 1 85 ? -5.250 11.008 7.471 1.00 95.44 85 ALA A CA 1
ATOM 711 C C . ALA A 1 85 ? -5.968 10.185 8.549 1.00 95.44 85 ALA A C 1
ATOM 713 O O . ALA A 1 85 ? -6.991 9.558 8.262 1.00 95.44 85 ALA A O 1
ATOM 714 N N . PHE A 1 86 ? -5.465 10.213 9.788 1.00 94.94 86 PHE A N 1
ATOM 715 C CA . PHE A 1 86 ? -6.089 9.551 10.931 1.00 94.94 86 PHE A CA 1
ATOM 716 C C . PHE A 1 86 ? -7.446 10.165 11.277 1.00 94.94 86 PHE A C 1
ATOM 718 O O . PHE A 1 86 ? -8.422 9.435 11.447 1.00 94.94 86 PHE A O 1
ATOM 725 N N . ASN A 1 87 ? -7.537 11.495 11.327 1.00 96.38 87 ASN A N 1
ATOM 726 C CA . ASN A 1 87 ? -8.795 12.189 11.594 1.00 96.38 87 ASN A CA 1
ATOM 727 C C . ASN A 1 87 ? -9.833 11.916 10.503 1.00 96.38 87 ASN A C 1
ATOM 729 O O . ASN A 1 87 ? -10.987 11.644 10.825 1.00 96.38 87 ASN A O 1
ATOM 733 N N . ASP A 1 88 ? -9.428 11.913 9.231 1.00 96.44 88 ASP A N 1
ATOM 734 C CA . ASP A 1 88 ? -10.317 11.532 8.136 1.00 96.44 88 ASP A CA 1
ATOM 735 C C . ASP A 1 88 ? -10.768 10.078 8.295 1.00 96.44 88 ASP A C 1
ATOM 737 O O . ASP A 1 88 ? -11.955 9.779 8.204 1.00 96.44 88 ASP A O 1
ATOM 741 N N . PHE A 1 89 ? -9.837 9.159 8.561 1.00 96.56 89 PHE A N 1
ATOM 742 C CA . PHE A 1 89 ? -10.157 7.748 8.772 1.00 96.56 89 PHE A CA 1
ATOM 743 C C . PHE A 1 89 ? -11.189 7.567 9.888 1.00 96.56 89 PHE A C 1
ATOM 745 O O . PHE A 1 89 ? -12.199 6.884 9.693 1.00 96.56 89 PHE A O 1
ATOM 752 N N . PHE A 1 90 ? -10.959 8.216 11.029 1.00 96.25 90 PHE A N 1
ATOM 753 C CA . PHE A 1 90 ? -11.853 8.154 12.173 1.00 96.25 90 PHE A CA 1
ATOM 754 C C . PHE A 1 90 ? -13.206 8.795 11.861 1.00 96.25 90 PHE A C 1
ATOM 756 O O . PHE A 1 90 ? -14.234 8.192 12.148 1.00 96.25 90 PHE A O 1
ATOM 763 N N . LYS A 1 91 ? -13.239 9.957 11.198 1.00 96.81 91 LYS A N 1
ATOM 764 C CA . LYS A 1 91 ? -14.483 10.634 10.800 1.00 96.81 91 LYS A CA 1
ATOM 765 C C . LYS A 1 91 ? -15.430 9.686 10.060 1.00 96.81 91 LYS A C 1
ATOM 767 O O . LYS A 1 91 ? -16.597 9.598 10.428 1.00 96.81 91 LYS A O 1
ATOM 772 N N . TYR A 1 92 ? -14.930 8.952 9.065 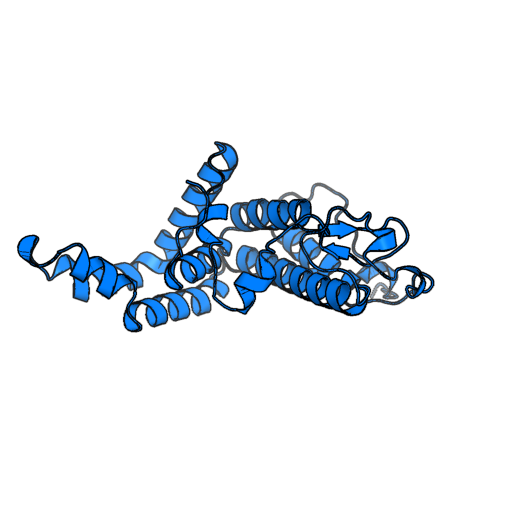1.00 96.00 92 TYR A N 1
ATOM 773 C CA . TYR A 1 92 ? -15.764 8.083 8.223 1.00 96.00 92 TYR A CA 1
ATOM 774 C C . TYR A 1 92 ? -16.037 6.692 8.813 1.00 96.00 92 TYR A C 1
ATOM 776 O O . TYR A 1 92 ? -16.944 6.004 8.351 1.00 96.00 92 TYR A O 1
ATOM 784 N N . ASN A 1 93 ? -15.278 6.261 9.826 1.00 95.75 93 ASN A N 1
ATOM 785 C CA . ASN A 1 93 ? -15.377 4.904 10.380 1.00 95.75 93 ASN A CA 1
ATOM 786 C C . ASN A 1 93 ? -15.677 4.860 11.889 1.00 95.75 93 ASN A C 1
ATOM 788 O O . ASN A 1 93 ? -15.730 3.773 12.471 1.00 95.75 93 ASN A O 1
ATOM 792 N N . SER A 1 94 ? -15.894 6.020 12.514 1.00 95.25 94 SER A N 1
ATOM 793 C CA . SER A 1 94 ? -16.089 6.171 13.960 1.00 95.25 94 SER A CA 1
ATOM 794 C C . SER A 1 94 ? -17.246 5.337 14.485 1.00 95.25 94 SER A C 1
ATOM 796 O O . SER A 1 94 ? -17.062 4.667 15.485 1.00 95.25 94 SER A O 1
ATOM 798 N N . GLU A 1 95 ? -18.390 5.286 13.801 1.00 96.00 95 GLU A N 1
ATOM 799 C CA . GLU A 1 95 ? -19.557 4.505 14.238 1.00 96.00 95 GLU A CA 1
ATOM 800 C C . GLU A 1 95 ? -19.210 3.030 14.508 1.00 96.00 95 GLU A C 1
ATOM 802 O O . GLU A 1 95 ? -19.497 2.496 15.579 1.00 96.00 95 GLU A O 1
ATOM 807 N N . LYS A 1 96 ? -18.511 2.376 13.571 1.00 95.62 96 LYS A N 1
ATOM 808 C CA . LYS A 1 96 ? -18.113 0.965 13.706 1.00 95.62 96 LYS A CA 1
ATOM 809 C C . LYS A 1 96 ? -17.088 0.766 14.822 1.00 95.62 96 LYS A C 1
ATOM 811 O O . LYS A 1 96 ? -17.161 -0.216 15.557 1.00 95.62 96 LYS A O 1
ATOM 816 N N . LEU A 1 97 ? -16.128 1.685 14.935 1.00 95.38 97 LEU A N 1
ATOM 817 C CA . LEU A 1 97 ? -15.091 1.637 15.968 1.00 95.38 97 LEU A CA 1
ATOM 818 C C . LEU A 1 97 ? -15.682 1.876 17.361 1.00 95.38 97 LEU A C 1
ATOM 820 O O . LEU A 1 97 ? -15.385 1.129 18.287 1.00 95.38 97 LEU A O 1
ATOM 824 N N . LEU A 1 98 ? -16.553 2.875 17.497 1.00 96.44 98 LEU A N 1
ATOM 825 C CA . LEU A 1 98 ? -17.237 3.213 18.740 1.00 96.44 98 LEU A CA 1
ATOM 826 C C . LEU A 1 98 ? -18.159 2.081 19.177 1.00 96.44 98 LEU A C 1
ATOM 828 O O . LEU A 1 98 ? -18.089 1.694 20.335 1.00 96.44 98 LEU A O 1
ATOM 832 N N . SER A 1 99 ? -18.915 1.469 18.262 1.00 97.12 99 SER A N 1
ATOM 833 C CA . SER A 1 99 ? -19.737 0.296 18.586 1.00 97.12 99 SER A CA 1
ATOM 834 C C . SER A 1 99 ? -18.894 -0.867 19.131 1.00 97.12 99 SER A C 1
ATOM 836 O O . SER A 1 99 ? -19.243 -1.485 20.139 1.00 97.12 99 SER A O 1
ATOM 838 N N . PHE A 1 100 ? -17.727 -1.131 18.532 1.00 96.88 100 PHE A N 1
ATOM 839 C CA . PHE A 1 100 ? -16.789 -2.124 19.059 1.00 96.88 100 PHE A CA 1
ATOM 840 C C . PHE A 1 100 ? -16.254 -1.730 20.446 1.00 96.88 100 PHE A C 1
ATOM 842 O O . PHE A 1 100 ? -16.202 -2.563 21.355 1.00 96.88 100 PHE A O 1
ATOM 849 N N . PHE A 1 101 ? -15.889 -0.461 20.649 1.00 95.81 101 PHE A N 1
ATOM 850 C CA . PHE A 1 101 ? -15.404 0.025 21.943 1.00 95.81 101 PHE A CA 1
ATOM 851 C C . PHE A 1 101 ? -16.480 -0.006 23.025 1.00 95.81 101 PHE A C 1
ATOM 853 O O . PHE A 1 101 ? -16.174 -0.394 24.147 1.00 95.81 101 PHE A O 1
ATOM 860 N N . GLU A 1 102 ? -17.733 0.300 22.711 1.00 96.50 102 GLU A N 1
ATOM 861 C CA . GLU A 1 102 ? -18.859 0.168 23.637 1.00 96.50 102 GLU A CA 1
ATOM 862 C C . GLU A 1 102 ? -19.005 -1.274 24.124 1.00 96.50 102 GLU A C 1
ATOM 864 O O . GLU A 1 102 ? -19.074 -1.530 25.327 1.00 96.50 102 GLU A O 1
ATOM 869 N N . GLN A 1 103 ? -18.957 -2.230 23.196 1.00 96.25 103 GLN A N 1
ATOM 870 C CA . GLN A 1 103 ? -19.141 -3.647 23.499 1.00 96.25 103 GLN A CA 1
ATOM 871 C C . GLN A 1 103 ? -17.957 -4.277 24.240 1.00 96.25 103 GLN A C 1
ATOM 873 O O . GLN A 1 103 ? -18.150 -5.247 24.977 1.00 96.25 103 GLN A O 1
ATOM 878 N N . LYS A 1 104 ? -16.732 -3.773 24.040 1.00 95.62 104 LYS A N 1
ATOM 879 C CA . LYS A 1 104 ? -15.503 -4.447 24.502 1.00 95.62 104 LYS A CA 1
ATOM 880 C C . LYS A 1 104 ? -14.694 -3.664 25.531 1.00 95.62 104 LYS A C 1
ATOM 882 O O . LYS A 1 104 ? -13.980 -4.286 26.316 1.00 95.62 104 LYS A O 1
ATOM 887 N N . ILE A 1 105 ? -14.781 -2.337 25.543 1.00 94.56 105 ILE A N 1
ATOM 888 C CA . ILE A 1 105 ? -13.972 -1.457 26.399 1.00 94.56 105 ILE A CA 1
ATOM 889 C C . ILE A 1 105 ? -14.863 -0.688 27.374 1.00 94.56 105 ILE A C 1
ATOM 891 O O . ILE A 1 105 ? -14.692 -0.828 28.580 1.00 94.56 105 ILE A O 1
ATOM 895 N N . PHE A 1 106 ? -15.831 0.090 26.888 1.00 94.06 106 PHE A N 1
ATOM 896 C CA . PHE A 1 106 ? -16.619 0.991 27.737 1.00 94.06 106 PHE A CA 1
ATOM 897 C C . PHE A 1 106 ? -17.614 0.255 28.642 1.00 94.06 106 PHE A C 1
ATOM 899 O O . PHE A 1 106 ? -18.014 0.788 29.672 1.00 94.06 106 PHE A O 1
ATOM 906 N N . CYS A 1 107 ? -17.950 -0.999 28.327 1.00 93.12 107 CYS A N 1
ATOM 907 C CA . CYS A 1 107 ? -18.707 -1.879 29.220 1.00 93.12 107 CYS A CA 1
ATOM 908 C C . CYS A 1 107 ? -17.880 -2.443 30.396 1.00 93.12 107 CYS A C 1
ATOM 910 O O . CYS A 1 107 ? -18.423 -3.158 31.242 1.00 93.12 107 CYS A O 1
ATOM 912 N N . LYS A 1 108 ? -16.563 -2.190 30.443 1.00 92.88 108 LYS A N 1
ATOM 913 C CA . LYS A 1 108 ? -15.648 -2.703 31.471 1.00 92.88 108 LYS A CA 1
ATOM 914 C C . LYS A 1 108 ? -15.307 -1.627 32.495 1.00 92.88 108 LYS A C 1
ATOM 916 O O . LYS A 1 108 ? -15.178 -0.448 32.188 1.00 92.88 108 LYS A O 1
ATOM 921 N N . THR A 1 109 ? -15.078 -2.056 33.731 1.00 93.62 109 THR A N 1
ATOM 922 C CA . THR A 1 109 ? -14.505 -1.193 34.772 1.00 93.62 109 THR A CA 1
ATOM 923 C C . THR A 1 109 ? -13.004 -0.991 34.545 1.00 93.62 109 THR A C 1
ATOM 925 O O . THR A 1 109 ? -12.333 -1.853 33.976 1.00 93.62 109 THR A O 1
ATOM 928 N N . LEU A 1 110 ? -12.431 0.093 35.080 1.00 88.38 110 LEU A N 1
ATOM 929 C CA . LEU A 1 110 ? -10.984 0.354 34.999 1.00 88.38 110 LEU A CA 1
ATOM 930 C C . LEU A 1 110 ? -10.128 -0.805 35.542 1.00 88.38 110 LEU A C 1
ATOM 932 O O . LEU A 1 110 ? -9.071 -1.092 34.995 1.00 88.38 110 LEU A O 1
ATOM 936 N N . LYS A 1 111 ? -10.604 -1.526 36.570 1.00 90.44 111 LYS A N 1
ATOM 937 C CA . LYS A 1 111 ? -9.911 -2.708 37.119 1.00 90.44 111 LYS A CA 1
ATOM 938 C C . LYS A 1 111 ? -9.847 -3.877 36.128 1.00 90.44 111 LYS A C 1
ATOM 940 O O . LYS A 1 111 ? -8.942 -4.699 36.217 1.00 90.44 111 LYS A O 1
ATOM 945 N N . GLN A 1 112 ? -10.812 -3.970 35.214 1.00 89.38 112 GLN A N 1
ATOM 946 C CA . GLN A 1 112 ? -10.872 -5.009 34.182 1.00 89.38 112 GLN A CA 1
ATOM 947 C C . GLN A 1 112 ? -10.058 -4.639 32.932 1.00 89.38 112 GLN A C 1
ATOM 949 O O . GLN A 1 112 ? -9.642 -5.532 32.198 1.00 89.38 112 GLN A O 1
ATOM 954 N N . LEU A 1 113 ? -9.797 -3.348 32.705 1.00 92.00 113 LEU A N 1
ATOM 955 C CA . LEU A 1 113 ? -8.997 -2.832 31.590 1.00 92.00 113 LEU A CA 1
ATOM 956 C C . LEU A 1 113 ? -7.493 -2.904 31.892 1.00 92.00 113 LEU A C 1
ATOM 958 O O . LEU A 1 113 ? -6.787 -1.898 31.898 1.00 92.00 113 LEU A O 1
ATOM 962 N N . SER A 1 114 ? -6.989 -4.108 32.156 1.00 92.44 114 SER A N 1
ATOM 963 C CA . SER A 1 114 ? -5.546 -4.323 32.280 1.00 92.44 114 SER A CA 1
ATOM 964 C C . SER A 1 114 ? -4.850 -4.185 30.921 1.00 92.44 114 SER A C 1
ATOM 966 O O . SER A 1 114 ? -5.450 -4.438 29.874 1.00 92.44 114 SER A O 1
ATOM 968 N N . ASN A 1 115 ? -3.552 -3.867 30.926 1.00 88.38 115 ASN A N 1
ATOM 969 C CA . ASN A 1 115 ? -2.742 -3.849 29.700 1.00 88.38 115 ASN A CA 1
ATOM 970 C C . ASN A 1 115 ? -2.831 -5.181 28.941 1.00 88.38 115 ASN A C 1
ATOM 972 O O . ASN A 1 115 ? -2.940 -5.192 27.719 1.00 88.38 115 ASN A O 1
ATOM 976 N N . THR A 1 116 ? -2.847 -6.305 29.662 1.00 91.38 116 THR A N 1
ATOM 977 C CA . THR A 1 116 ? -2.995 -7.640 29.070 1.00 91.38 116 THR A CA 1
ATOM 978 C C . THR A 1 116 ? -4.327 -7.790 28.340 1.00 91.38 116 THR A C 1
ATOM 980 O O . THR A 1 116 ? -4.348 -8.289 27.217 1.00 91.38 116 THR A O 1
ATOM 983 N N . TYR A 1 117 ? -5.429 -7.329 28.941 1.00 92.44 117 TYR A N 1
ATOM 984 C CA . TYR A 1 117 ? -6.744 -7.359 28.304 1.00 92.44 117 TYR A CA 1
ATOM 985 C C . TYR A 1 117 ? -6.769 -6.504 27.035 1.00 92.44 117 TYR A C 1
ATOM 987 O O . TYR A 1 117 ? -7.156 -6.986 25.974 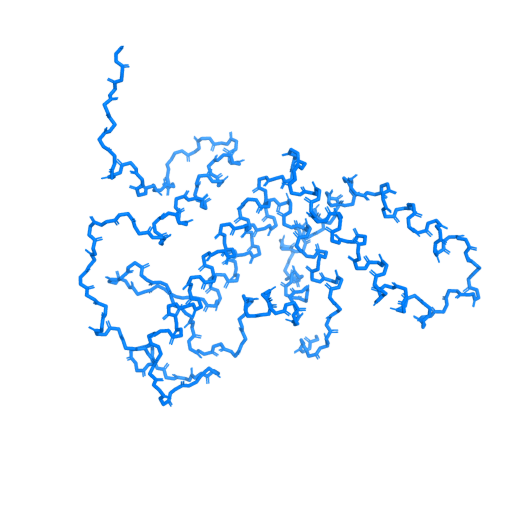1.00 92.44 117 TYR A O 1
ATOM 995 N N . VAL A 1 118 ? -6.309 -5.255 27.133 1.00 90.50 118 VAL A N 1
ATOM 996 C CA . VAL A 1 118 ? -6.301 -4.298 26.018 1.00 90.50 118 VAL A CA 1
ATOM 997 C C . VAL A 1 118 ? -5.443 -4.811 24.859 1.00 90.50 118 VAL A C 1
ATOM 999 O O . VAL A 1 118 ? -5.902 -4.844 23.718 1.00 90.50 118 VAL A O 1
ATOM 1002 N N . ASN A 1 119 ? -4.233 -5.295 25.147 1.00 89.06 119 ASN A N 1
ATOM 1003 C CA . ASN A 1 119 ? -3.340 -5.845 24.128 1.00 89.06 119 ASN A CA 1
ATOM 1004 C C . ASN A 1 119 ? -3.922 -7.111 23.486 1.00 89.06 119 ASN A C 1
ATOM 1006 O O . ASN A 1 119 ? -3.831 -7.274 22.270 1.00 89.06 119 ASN A O 1
ATOM 1010 N N . SER A 1 120 ? -4.553 -7.987 24.277 1.00 90.75 120 SER A N 1
ATOM 1011 C CA . SER A 1 120 ? -5.217 -9.189 23.761 1.00 90.75 120 SER A CA 1
ATOM 1012 C C . SER A 1 120 ? -6.409 -8.843 22.870 1.00 90.75 120 SER A C 1
ATOM 1014 O O . SER A 1 120 ? -6.566 -9.456 21.817 1.00 90.75 120 SER A O 1
ATOM 1016 N N . LEU A 1 121 ? -7.211 -7.843 23.245 1.00 93.19 121 LEU A N 1
ATOM 1017 C CA . LEU A 1 121 ? -8.351 -7.376 22.459 1.00 93.19 121 LEU A CA 1
ATOM 1018 C C . LEU A 1 121 ? -7.901 -6.792 21.114 1.00 93.19 121 LEU A C 1
ATOM 1020 O O . LEU A 1 121 ? -8.421 -7.182 20.071 1.00 93.19 121 LEU A O 1
ATOM 1024 N N . PHE A 1 122 ? -6.907 -5.903 21.120 1.00 90.44 122 PHE A N 1
ATOM 1025 C CA . PHE A 1 122 ? -6.396 -5.271 19.899 1.00 90.44 122 PHE A CA 1
ATOM 1026 C C . PHE A 1 122 ? -5.518 -6.185 19.037 1.00 90.44 122 PHE A C 1
ATOM 1028 O O . PHE A 1 122 ? -5.271 -5.870 17.877 1.00 90.44 122 PHE A O 1
ATOM 1035 N N . SER A 1 123 ? -5.099 -7.331 19.572 1.00 88.88 123 SER A N 1
ATOM 1036 C CA . SER A 1 123 ? -4.442 -8.401 18.810 1.00 88.88 123 SER A CA 1
ATOM 1037 C C . SER A 1 123 ? -5.409 -9.532 18.435 1.00 88.88 123 SER A C 1
ATOM 1039 O O . SER A 1 123 ? -4.989 -10.542 17.872 1.00 88.88 123 SER A O 1
ATOM 1041 N N . SER A 1 124 ? -6.696 -9.406 18.777 1.00 91.75 124 SER A N 1
ATOM 1042 C CA . SER A 1 124 ? -7.690 -10.449 18.539 1.00 91.75 124 SER A CA 1
ATOM 1043 C C . SER A 1 124 ? -8.110 -10.511 17.073 1.00 91.75 124 SER A C 1
ATOM 1045 O O . SER A 1 124 ? -8.151 -9.501 16.367 1.00 91.75 124 SER A O 1
ATOM 1047 N N . ARG A 1 125 ? -8.522 -11.708 16.644 1.00 92.69 125 ARG A N 1
ATOM 1048 C CA . ARG A 1 125 ? -9.124 -11.928 15.325 1.00 92.69 125 ARG A CA 1
ATOM 1049 C C . ARG A 1 125 ? -10.365 -11.064 15.101 1.00 92.69 125 ARG A C 1
ATOM 1051 O O . ARG A 1 125 ? -10.542 -10.539 14.014 1.00 92.69 125 ARG A O 1
ATOM 1058 N N . GLU A 1 126 ? -11.188 -10.882 16.131 1.00 95.44 126 GLU A N 1
ATOM 1059 C CA . GLU A 1 126 ? -12.402 -10.063 16.048 1.00 95.44 126 GLU A CA 1
ATOM 1060 C C . GLU A 1 126 ? -12.081 -8.610 15.663 1.00 95.44 126 GLU A C 1
ATOM 1062 O O . GLU A 1 126 ? -12.725 -8.041 14.782 1.00 95.44 126 GLU A O 1
ATOM 1067 N N . PHE A 1 127 ? -11.046 -8.021 16.271 1.00 95.12 127 PHE A N 1
ATOM 1068 C CA . PHE A 1 127 ? -10.612 -6.671 15.918 1.00 95.12 127 PHE A CA 1
ATOM 1069 C C . PHE A 1 127 ? -9.950 -6.619 14.531 1.00 95.12 127 PHE A C 1
ATOM 1071 O O . PHE A 1 127 ? -10.202 -5.688 13.767 1.00 95.12 127 PHE A O 1
ATOM 1078 N N . THR A 1 128 ? -9.165 -7.637 14.160 1.00 93.38 128 THR A N 1
ATOM 1079 C CA . THR A 1 128 ? -8.619 -7.772 12.796 1.00 93.38 128 THR A CA 1
ATOM 1080 C C . THR A 1 128 ? -9.726 -7.802 11.741 1.00 93.38 128 THR A C 1
ATOM 1082 O O . THR A 1 128 ? -9.654 -7.080 10.746 1.00 93.38 128 THR A O 1
ATOM 1085 N N . ASP A 1 129 ? -10.776 -8.593 11.964 1.00 95.81 129 ASP A N 1
ATOM 1086 C CA . ASP A 1 129 ? -11.903 -8.739 11.041 1.00 95.81 129 ASP A CA 1
ATOM 1087 C C . ASP A 1 129 ? -12.692 -7.424 10.910 1.00 95.81 129 ASP A C 1
ATOM 1089 O O . ASP A 1 129 ? -13.061 -7.027 9.799 1.00 95.81 129 ASP A O 1
ATOM 1093 N N . LEU A 1 130 ? -12.878 -6.691 12.017 1.00 97.25 130 LEU A N 1
ATOM 1094 C CA . LEU A 1 130 ? -13.449 -5.341 12.001 1.00 97.25 130 LEU A CA 1
ATOM 1095 C C . LEU A 1 130 ? -12.624 -4.390 11.125 1.00 97.25 130 LEU A C 1
ATOM 1097 O O . LEU A 1 130 ? -13.184 -3.706 10.263 1.00 97.25 130 LEU A O 1
ATOM 1101 N N . LEU A 1 131 ? -11.303 -4.348 11.323 1.00 95.31 131 LEU A N 1
ATOM 1102 C CA . LEU A 1 131 ? -10.415 -3.469 10.563 1.00 95.31 131 LEU A CA 1
ATOM 1103 C C . LEU A 1 131 ? -10.385 -3.824 9.073 1.00 95.31 131 LEU A C 1
ATOM 1105 O O . LEU A 1 131 ? -10.422 -2.922 8.240 1.00 95.31 131 LEU A O 1
ATOM 1109 N N . ASN A 1 132 ? -10.383 -5.110 8.720 1.00 94.94 132 ASN A N 1
ATOM 1110 C CA . ASN A 1 132 ? -10.452 -5.551 7.325 1.00 94.94 132 ASN A CA 1
ATOM 1111 C C . ASN A 1 132 ? -11.787 -5.173 6.665 1.00 94.94 132 ASN A C 1
ATOM 1113 O O . ASN A 1 132 ? -11.804 -4.738 5.513 1.00 94.94 132 ASN A O 1
ATOM 1117 N N . ASN A 1 133 ? -12.907 -5.277 7.388 1.00 97.50 133 ASN A N 1
ATOM 1118 C CA . ASN A 1 133 ? -14.216 -4.835 6.896 1.00 97.50 133 ASN A CA 1
ATOM 1119 C C . ASN A 1 133 ? -14.249 -3.319 6.674 1.00 97.50 133 ASN A C 1
ATOM 1121 O O . ASN A 1 133 ? -14.756 -2.847 5.653 1.00 97.50 133 ASN A O 1
ATOM 1125 N N . ILE A 1 134 ? -13.681 -2.561 7.616 1.00 97.38 134 ILE A N 1
ATOM 1126 C CA . ILE A 1 134 ? -13.484 -1.122 7.464 1.00 97.38 134 ILE A CA 1
ATOM 1127 C C . ILE A 1 134 ? -12.656 -0.854 6.207 1.00 97.38 134 ILE A C 1
ATOM 1129 O O . ILE A 1 134 ? -13.170 -0.198 5.311 1.00 97.38 134 ILE A O 1
ATOM 1133 N N . TYR A 1 135 ? -11.456 -1.425 6.086 1.00 95.44 135 TYR A N 1
ATOM 1134 C CA . TYR A 1 135 ? -10.572 -1.223 4.937 1.00 95.44 135 TYR A CA 1
ATOM 1135 C C . TYR A 1 135 ? -11.250 -1.537 3.597 1.00 95.44 135 TYR A C 1
ATOM 1137 O O . TYR A 1 135 ? -11.113 -0.781 2.636 1.00 95.44 135 TYR A O 1
ATOM 1145 N N . LEU A 1 136 ? -12.011 -2.633 3.518 1.00 96.19 136 LEU A N 1
ATOM 1146 C CA . LEU A 1 136 ? -12.738 -3.002 2.306 1.00 96.19 136 LEU A CA 1
ATOM 1147 C C . LEU A 1 136 ? -13.766 -1.934 1.918 1.00 96.19 136 LEU A C 1
ATOM 1149 O O . LEU A 1 136 ? -13.819 -1.533 0.761 1.00 96.19 136 LEU A O 1
ATOM 1153 N N . LYS A 1 137 ? -14.578 -1.468 2.871 1.00 96.50 137 LYS A N 1
ATOM 1154 C CA . LYS A 1 137 ? -15.639 -0.482 2.604 1.00 96.50 137 LYS A CA 1
ATOM 1155 C C . LYS A 1 137 ? -15.086 0.924 2.375 1.00 96.50 137 LYS A C 1
ATOM 1157 O O . LYS A 1 137 ? -15.615 1.656 1.546 1.00 96.50 137 LYS A O 1
ATOM 1162 N N . ASP A 1 138 ? -14.016 1.277 3.077 1.00 95.94 138 ASP A N 1
ATOM 1163 C CA . ASP A 1 138 ? -13.355 2.583 3.020 1.00 95.94 138 ASP A CA 1
ATOM 1164 C C . ASP A 1 138 ? -12.851 2.920 1.605 1.00 95.94 138 ASP A C 1
ATOM 1166 O O . ASP A 1 138 ? -12.885 4.076 1.189 1.00 95.94 138 ASP A O 1
ATOM 1170 N N . GLN A 1 139 ? -12.476 1.898 0.827 1.00 95.56 139 GLN A N 1
ATOM 1171 C CA . GLN A 1 139 ? -12.060 2.021 -0.578 1.00 95.56 139 GLN A CA 1
ATOM 1172 C C . GLN A 1 139 ? -13.149 2.548 -1.519 1.00 95.56 139 GLN A C 1
ATOM 1174 O O . GLN A 1 139 ? -12.828 2.992 -2.621 1.00 95.56 139 GLN A O 1
ATOM 1179 N N . PHE A 1 140 ? -14.415 2.509 -1.103 1.00 95.62 140 PHE A N 1
ATOM 1180 C CA . PHE A 1 140 ? -15.562 2.923 -1.912 1.00 95.62 140 PHE A CA 1
ATOM 1181 C C . PHE A 1 140 ? -16.239 4.197 -1.392 1.00 95.62 140 PHE A C 1
ATOM 1183 O O . PHE A 1 140 ? -17.246 4.625 -1.951 1.00 95.62 140 PHE A O 1
ATOM 1190 N N . ILE A 1 141 ? -15.702 4.819 -0.339 1.00 95.31 141 ILE A N 1
ATOM 1191 C CA . ILE A 1 141 ? -16.182 6.114 0.152 1.00 95.31 141 ILE A CA 1
ATOM 1192 C C . ILE A 1 141 ? -15.679 7.201 -0.797 1.00 95.31 141 ILE A C 1
ATOM 1194 O O . ILE A 1 141 ? -14.479 7.280 -1.053 1.00 95.31 141 ILE A O 1
ATOM 1198 N N . LEU A 1 142 ? -16.582 8.045 -1.302 1.00 92.62 142 LEU A N 1
ATOM 1199 C CA . LEU A 1 142 ? -16.291 9.037 -2.343 1.00 92.62 142 LEU A CA 1
ATOM 1200 C C . LEU A 1 142 ? -15.093 9.930 -1.992 1.00 92.62 142 LEU A C 1
ATOM 1202 O O . LEU A 1 142 ? -14.209 10.156 -2.815 1.00 92.62 142 LEU A O 1
ATOM 1206 N N . GLU A 1 143 ? -15.025 10.396 -0.749 1.00 93.88 143 GLU A N 1
ATOM 1207 C CA . GLU A 1 143 ? -13.975 11.292 -0.266 1.00 93.88 143 GLU A CA 1
ATOM 1208 C C . GLU A 1 143 ? -12.631 10.591 -0.036 1.00 93.88 143 GLU A C 1
ATOM 1210 O O . GLU A 1 143 ? -11.623 11.263 0.171 1.00 93.88 143 GLU A O 1
ATOM 1215 N N . ARG A 1 144 ? -12.605 9.254 -0.056 1.00 95.00 144 ARG A N 1
ATOM 1216 C CA . ARG A 1 144 ? -11.430 8.441 0.293 1.00 95.00 144 ARG A CA 1
ATOM 1217 C C . ARG A 1 144 ? -10.933 7.561 -0.849 1.00 95.00 144 ARG A C 1
ATOM 1219 O O . ARG A 1 144 ? -9.765 7.175 -0.877 1.00 95.00 144 ARG A O 1
ATOM 1226 N N . MET A 1 145 ? -11.794 7.250 -1.815 1.00 94.75 145 MET A N 1
ATOM 1227 C CA . MET A 1 145 ? -11.501 6.299 -2.887 1.00 94.75 145 MET A CA 1
ATOM 1228 C C . MET A 1 145 ? -10.307 6.724 -3.747 1.00 94.75 145 MET A C 1
ATOM 1230 O O . MET A 1 145 ? -9.530 5.878 -4.179 1.00 94.75 145 MET A O 1
ATOM 1234 N N . THR A 1 146 ? -10.112 8.028 -3.958 1.00 93.19 146 THR A N 1
ATOM 1235 C CA . THR A 1 146 ? -8.996 8.552 -4.758 1.00 93.19 146 THR A CA 1
ATOM 1236 C C . THR A 1 146 ? -7.643 8.245 -4.120 1.00 93.19 146 THR A C 1
ATOM 1238 O O . THR A 1 146 ? -6.729 7.805 -4.816 1.00 93.19 146 THR A O 1
ATOM 1241 N N . GLY A 1 147 ? -7.518 8.406 -2.797 1.00 94.88 147 GLY A N 1
ATOM 1242 C CA . GLY A 1 147 ? -6.299 8.043 -2.073 1.00 94.88 147 GLY A CA 1
ATOM 1243 C C . GLY A 1 147 ? -6.016 6.541 -2.160 1.00 94.88 147 GLY A C 1
ATOM 1244 O O . GLY A 1 147 ? -4.901 6.127 -2.483 1.00 94.88 147 GLY A O 1
ATOM 1245 N N . HIS A 1 148 ? -7.057 5.717 -1.998 1.00 96.00 148 HIS A N 1
ATOM 1246 C CA . HIS A 1 148 ? -6.951 4.263 -2.156 1.00 96.00 148 HIS A CA 1
ATOM 1247 C C . HIS A 1 148 ? -6.557 3.841 -3.574 1.00 96.00 148 HIS A C 1
ATOM 1249 O O . HIS A 1 148 ? -5.750 2.926 -3.739 1.00 96.00 148 HIS A O 1
ATOM 1255 N N . ASN A 1 149 ? -7.084 4.505 -4.604 1.00 94.25 149 ASN A N 1
ATOM 1256 C CA . ASN A 1 149 ? -6.727 4.245 -6.000 1.00 94.25 149 ASN A CA 1
ATOM 1257 C C . ASN A 1 149 ? -5.263 4.599 -6.282 1.00 94.25 149 ASN A C 1
ATOM 1259 O O . ASN A 1 149 ? -4.553 3.798 -6.892 1.00 94.25 149 ASN A O 1
ATOM 1263 N N . PHE A 1 150 ? -4.795 5.741 -5.772 1.00 92.94 150 PHE A N 1
ATOM 1264 C CA . PHE A 1 150 ? -3.397 6.145 -5.890 1.00 92.94 150 PHE A CA 1
ATOM 1265 C C . PHE A 1 150 ? -2.481 5.118 -5.220 1.00 92.94 150 PHE A C 1
ATOM 1267 O O . PHE A 1 150 ? -1.524 4.629 -5.826 1.00 92.94 150 PHE A O 1
ATOM 1274 N N . ALA A 1 151 ? -2.814 4.727 -3.985 1.00 93.81 151 ALA A N 1
ATOM 1275 C CA . ALA A 1 151 ? -2.062 3.713 -3.266 1.00 93.81 151 ALA A CA 1
ATOM 1276 C C . ALA A 1 151 ? -2.048 2.385 -4.028 1.00 93.81 151 ALA A C 1
ATOM 1278 O O . ALA A 1 151 ? -0.987 1.789 -4.188 1.00 93.81 151 ALA A O 1
ATOM 1279 N N . ARG A 1 152 ? -3.182 1.945 -4.584 1.00 94.12 152 ARG A N 1
ATOM 1280 C CA . ARG A 1 152 ? -3.259 0.714 -5.385 1.00 94.12 152 ARG A CA 1
ATOM 1281 C C . ARG A 1 152 ? -2.285 0.733 -6.564 1.00 94.12 152 ARG A C 1
ATOM 1283 O O . ARG A 1 152 ? -1.550 -0.239 -6.734 1.00 94.12 152 ARG A O 1
ATOM 1290 N N . ALA A 1 153 ? -2.236 1.827 -7.326 1.00 92.62 153 ALA A N 1
ATOM 1291 C CA . ALA A 1 153 ? -1.304 1.977 -8.446 1.00 92.62 153 ALA A CA 1
ATOM 1292 C C . ALA A 1 153 ? 0.161 1.864 -7.983 1.00 92.62 153 ALA A C 1
ATOM 1294 O O . ALA A 1 153 ? 0.939 1.089 -8.545 1.00 92.62 153 ALA A O 1
ATOM 1295 N N . LYS A 1 154 ? 0.524 2.553 -6.893 1.00 93.38 154 LYS A N 1
ATOM 1296 C CA . LYS A 1 154 ? 1.871 2.495 -6.298 1.00 93.38 154 LYS A CA 1
ATOM 1297 C C . LYS A 1 154 ? 2.249 1.106 -5.784 1.00 93.38 154 LYS A C 1
ATOM 1299 O O . LYS A 1 154 ? 3.349 0.633 -6.048 1.00 93.38 154 LYS A O 1
ATOM 1304 N N . ILE A 1 155 ? 1.345 0.416 -5.093 1.00 94.62 155 ILE A N 1
ATOM 1305 C CA . ILE A 1 155 ? 1.585 -0.947 -4.595 1.00 94.62 155 ILE A CA 1
ATOM 1306 C C . ILE A 1 155 ? 1.794 -1.931 -5.753 1.00 94.62 155 ILE A C 1
ATOM 1308 O O . ILE A 1 155 ? 2.698 -2.772 -5.705 1.00 94.62 155 ILE A O 1
ATOM 1312 N N . GLN A 1 156 ? 0.995 -1.817 -6.817 1.00 95.50 156 GLN A N 1
ATOM 1313 C CA . GLN A 1 156 ? 1.175 -2.618 -8.030 1.00 95.50 156 GLN A CA 1
ATOM 1314 C C . GLN A 1 156 ? 2.520 -2.315 -8.702 1.00 95.50 156 GLN A C 1
ATOM 1316 O O . GLN A 1 156 ? 3.238 -3.245 -9.075 1.00 95.50 156 GLN A O 1
ATOM 1321 N N . LYS A 1 157 ? 2.918 -1.038 -8.766 1.00 95.00 157 LYS A N 1
ATOM 1322 C CA . LYS A 1 157 ? 4.245 -0.619 -9.239 1.00 95.00 157 LYS A CA 1
ATOM 1323 C C . LYS A 1 157 ? 5.362 -1.255 -8.412 1.00 95.00 157 LYS A C 1
ATOM 1325 O O . LYS A 1 157 ? 6.268 -1.851 -8.986 1.00 95.00 157 LYS A O 1
ATOM 1330 N N . PHE A 1 158 ? 5.288 -1.218 -7.084 1.00 95.38 158 PHE A N 1
ATOM 1331 C CA . PHE A 1 158 ? 6.304 -1.837 -6.222 1.00 95.38 158 PHE A CA 1
ATOM 1332 C C . PHE A 1 158 ? 6.379 -3.357 -6.396 1.00 95.38 158 PHE A C 1
ATOM 1334 O O . PHE A 1 158 ? 7.466 -3.935 -6.363 1.00 95.38 158 PHE A O 1
ATOM 1341 N N . SER A 1 159 ? 5.240 -4.009 -6.634 1.00 95.56 159 SER A N 1
ATOM 1342 C CA . SER A 1 159 ? 5.188 -5.449 -6.918 1.00 95.56 159 SER A CA 1
ATOM 1343 C C . SER A 1 159 ? 5.876 -5.786 -8.244 1.00 95.56 159 SER A C 1
ATOM 1345 O O . SER A 1 159 ? 6.619 -6.763 -8.330 1.00 95.56 159 SER A O 1
ATOM 1347 N N . LEU A 1 160 ? 5.691 -4.949 -9.270 1.00 95.25 160 LEU A N 1
ATOM 1348 C CA . LEU A 1 160 ? 6.398 -5.087 -10.543 1.00 95.25 160 LEU A CA 1
ATOM 1349 C C . LEU A 1 160 ? 7.911 -4.872 -10.376 1.00 95.25 160 LEU A C 1
ATOM 1351 O O . LEU A 1 160 ? 8.704 -5.633 -10.927 1.00 95.25 160 LEU A O 1
ATOM 1355 N N . ILE A 1 161 ? 8.317 -3.882 -9.576 1.00 95.19 161 ILE A N 1
ATOM 1356 C CA . ILE A 1 161 ? 9.729 -3.626 -9.259 1.00 95.19 161 ILE A CA 1
ATOM 1357 C C . ILE A 1 161 ? 10.354 -4.832 -8.549 1.00 95.19 161 ILE A C 1
ATOM 1359 O O . ILE A 1 161 ? 11.429 -5.280 -8.939 1.00 95.19 161 ILE A O 1
ATOM 1363 N N . MET A 1 162 ? 9.663 -5.407 -7.559 1.00 95.06 162 MET A N 1
ATOM 1364 C CA . MET A 1 162 ? 10.080 -6.645 -6.890 1.00 95.06 162 MET A CA 1
ATOM 1365 C C . MET A 1 162 ? 10.323 -7.775 -7.890 1.00 95.06 162 MET A C 1
ATOM 1367 O O . MET A 1 162 ? 11.369 -8.426 -7.850 1.00 95.06 162 MET A O 1
ATOM 1371 N N . TYR A 1 163 ? 9.361 -8.003 -8.785 1.00 94.31 163 TYR A N 1
ATOM 1372 C CA . TYR A 1 163 ? 9.453 -9.043 -9.801 1.00 94.31 163 TYR A CA 1
ATOM 1373 C C . TYR A 1 163 ? 10.650 -8.819 -10.733 1.00 94.31 163 TYR A C 1
ATOM 1375 O O . TYR A 1 163 ? 11.459 -9.728 -10.930 1.00 94.31 163 TYR A O 1
ATOM 1383 N N . ASN A 1 164 ? 10.808 -7.599 -11.250 1.00 92.88 164 ASN A N 1
ATOM 1384 C CA . ASN A 1 164 ? 11.914 -7.240 -12.135 1.00 92.88 164 ASN A CA 1
ATOM 1385 C C . ASN A 1 164 ? 13.270 -7.401 -11.444 1.00 92.88 164 ASN A C 1
ATOM 1387 O O . ASN A 1 164 ? 14.180 -7.992 -12.021 1.00 92.88 164 ASN A O 1
ATOM 1391 N N . SER A 1 165 ? 13.384 -6.953 -10.193 1.00 93.75 165 SER A N 1
ATOM 1392 C CA . SER A 1 165 ? 14.587 -7.140 -9.386 1.00 93.75 165 SER A CA 1
ATOM 1393 C C . SER A 1 165 ? 14.919 -8.607 -9.187 1.00 93.75 165 SER A C 1
ATOM 1395 O O . SER A 1 165 ? 16.071 -8.981 -9.351 1.00 93.75 165 SER A O 1
ATOM 1397 N N . LYS A 1 166 ? 13.937 -9.458 -8.878 1.00 93.25 166 LYS A N 1
ATOM 1398 C CA . LYS A 1 166 ? 14.184 -10.895 -8.722 1.00 93.25 166 LYS A CA 1
ATOM 1399 C C . LYS A 1 166 ? 14.648 -11.536 -10.030 1.00 93.25 166 LYS A C 1
ATOM 1401 O O . LYS A 1 166 ? 15.576 -12.331 -10.005 1.00 93.25 166 LYS A O 1
ATOM 1406 N N . ARG A 1 167 ? 14.008 -11.186 -11.149 1.00 92.19 167 ARG A N 1
ATOM 1407 C CA . ARG A 1 167 ? 14.308 -11.735 -12.479 1.00 92.19 167 ARG A CA 1
ATOM 1408 C C . ARG A 1 167 ? 15.708 -11.366 -12.970 1.00 92.19 167 ARG A C 1
ATOM 1410 O O . ARG A 1 167 ? 16.334 -12.176 -13.635 1.00 92.19 167 ARG A O 1
ATOM 1417 N N . LEU A 1 168 ? 16.157 -10.144 -12.692 1.00 92.50 168 LEU A N 1
ATOM 1418 C CA . LEU A 1 168 ? 17.418 -9.605 -13.212 1.00 92.50 168 LEU A CA 1
ATOM 1419 C C . LEU A 1 168 ? 18.585 -9.751 -12.236 1.00 92.50 168 LEU A C 1
ATOM 1421 O O . LEU A 1 168 ? 19.703 -9.389 -12.578 1.00 92.50 168 LEU A O 1
ATOM 1425 N N . ARG A 1 169 ? 18.353 -10.195 -11.001 1.00 93.50 169 ARG A N 1
ATOM 1426 C CA . ARG A 1 169 ? 19.420 -10.349 -10.008 1.00 93.50 169 ARG A CA 1
ATOM 1427 C C . ARG A 1 169 ? 20.342 -11.504 -10.405 1.00 93.50 169 ARG A C 1
ATOM 1429 O O . ARG A 1 169 ? 19.854 -12.585 -10.713 1.00 93.50 169 ARG A O 1
ATOM 1436 N N . LYS A 1 170 ? 21.656 -11.283 -10.337 1.00 93.38 170 LYS A N 1
ATOM 1437 C CA . LYS A 1 170 ? 22.671 -12.328 -10.559 1.00 93.38 170 LYS A CA 1
ATOM 1438 C C . LYS A 1 170 ? 22.676 -13.336 -9.394 1.00 93.38 170 LYS A C 1
ATOM 1440 O O . LYS A 1 170 ? 22.443 -12.949 -8.251 1.00 93.38 170 LYS A O 1
ATOM 1445 N N . ASP A 1 171 ? 22.948 -14.613 -9.665 1.00 86.44 171 ASP A N 1
ATOM 1446 C CA . ASP A 1 171 ? 22.787 -15.701 -8.678 1.00 86.44 171 ASP A CA 1
ATOM 1447 C C . ASP A 1 171 ? 23.678 -15.560 -7.428 1.00 86.44 171 ASP A C 1
ATOM 1449 O O . ASP A 1 171 ? 23.294 -15.977 -6.33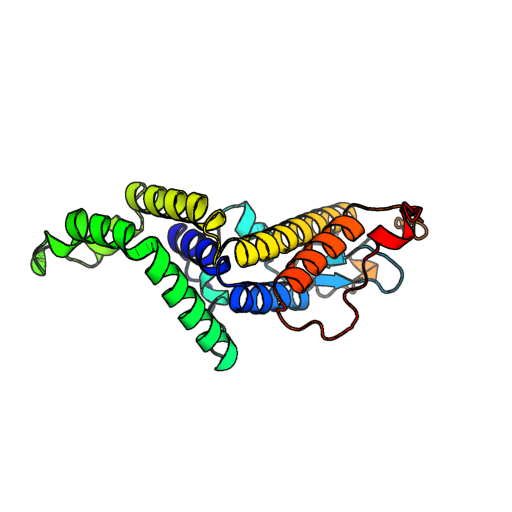6 1.00 86.44 171 ASP A O 1
ATOM 1453 N N . GLU A 1 172 ? 24.841 -14.918 -7.558 1.00 86.38 172 GLU A N 1
ATOM 1454 C CA . GLU A 1 172 ? 25.842 -14.796 -6.487 1.00 86.38 172 GLU A CA 1
ATOM 1455 C C . GLU A 1 172 ? 25.656 -13.562 -5.583 1.00 86.38 172 GLU A C 1
ATOM 1457 O O . GLU A 1 172 ? 26.474 -13.311 -4.697 1.00 86.38 172 GLU A O 1
ATOM 1462 N N . VAL A 1 173 ? 24.590 -12.772 -5.773 1.00 90.69 173 VAL A N 1
ATOM 1463 C CA . VAL A 1 173 ? 24.345 -11.555 -4.979 1.00 90.69 173 VAL A CA 1
ATOM 1464 C C . VAL A 1 173 ? 23.014 -11.592 -4.228 1.00 90.69 173 VAL A C 1
ATOM 1466 O O . VAL A 1 173 ? 21.984 -12.055 -4.720 1.00 90.69 173 VAL A O 1
ATOM 1469 N N . ASN A 1 174 ? 23.013 -11.041 -3.014 1.00 92.06 174 ASN A N 1
ATOM 1470 C CA . ASN A 1 174 ? 21.829 -10.914 -2.164 1.00 92.06 174 ASN A CA 1
ATOM 1471 C C . ASN A 1 174 ? 21.693 -9.493 -1.611 1.00 92.06 174 ASN A C 1
ATOM 1473 O O . ASN A 1 174 ? 22.658 -8.736 -1.575 1.00 92.06 174 ASN A O 1
ATOM 1477 N N . PHE A 1 175 ? 20.478 -9.133 -1.200 1.00 91.19 175 PHE A N 1
ATOM 1478 C CA . PHE A 1 175 ? 20.234 -7.905 -0.446 1.00 91.19 175 PHE A CA 1
ATOM 1479 C C . PHE A 1 175 ? 20.558 -8.133 1.044 1.00 91.19 175 PHE A C 1
ATOM 1481 O O . PHE A 1 175 ? 20.280 -9.230 1.534 1.00 91.19 175 PHE A O 1
ATOM 1488 N N . PRO A 1 176 ? 21.062 -7.123 1.775 1.00 92.88 176 PRO A N 1
ATOM 1489 C CA . PRO A 1 176 ? 21.659 -5.893 1.260 1.00 92.88 176 PRO A CA 1
ATOM 1490 C C . PRO A 1 176 ? 23.054 -6.159 0.663 1.00 92.88 176 PRO A C 1
ATOM 1492 O O . PRO A 1 176 ? 23.764 -7.068 1.084 1.00 92.88 176 PRO A O 1
ATOM 1495 N N . SER A 1 177 ? 23.480 -5.331 -0.290 1.00 91.81 177 SER A N 1
ATOM 1496 C CA . SER A 1 177 ? 24.816 -5.395 -0.890 1.00 91.81 177 SER A CA 1
ATOM 1497 C C . SER A 1 177 ? 25.385 -4.008 -1.191 1.00 91.81 177 SER A C 1
ATOM 1499 O O . SER A 1 177 ? 24.663 -3.092 -1.592 1.00 91.81 177 SER A O 1
ATOM 1501 N N . SER A 1 178 ? 26.700 -3.855 -1.010 1.00 90.75 178 SER A N 1
ATOM 1502 C CA . SER A 1 178 ? 27.465 -2.665 -1.405 1.00 90.75 178 SER A CA 1
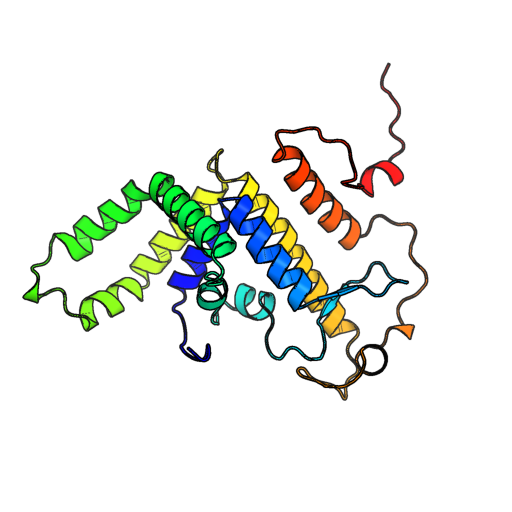ATOM 1503 C C . SER A 1 178 ? 27.827 -2.645 -2.895 1.00 90.75 178 SER A C 1
ATOM 1505 O O . SER A 1 178 ? 28.270 -1.604 -3.388 1.00 90.75 178 SER A O 1
ATOM 1507 N N . THR A 1 179 ? 27.614 -3.758 -3.604 1.00 88.62 179 THR A N 1
ATOM 1508 C CA . THR A 1 179 ? 27.873 -3.917 -5.037 1.00 88.62 179 THR A CA 1
ATOM 1509 C C . THR A 1 179 ? 27.107 -2.871 -5.849 1.00 88.62 179 THR A C 1
ATOM 1511 O O . THR A 1 179 ? 25.924 -2.616 -5.608 1.00 88.62 179 THR A O 1
ATOM 1514 N N . ILE A 1 180 ? 27.789 -2.255 -6.819 1.00 87.19 180 ILE A N 1
ATOM 1515 C CA . ILE A 1 180 ? 27.160 -1.328 -7.769 1.00 87.19 180 ILE A CA 1
ATOM 1516 C C . ILE A 1 180 ? 26.078 -2.043 -8.583 1.00 87.19 180 ILE A C 1
ATOM 1518 O O . ILE A 1 180 ? 26.125 -3.260 -8.773 1.00 87.19 180 ILE A O 1
ATOM 1522 N N . TYR A 1 181 ? 25.081 -1.302 -9.051 1.00 86.75 181 TYR A N 1
ATOM 1523 C CA . TYR A 1 181 ? 23.878 -1.898 -9.621 1.00 86.75 181 TYR A CA 1
ATOM 1524 C C . TYR A 1 181 ? 24.151 -2.722 -10.893 1.00 86.75 181 TYR A C 1
ATOM 1526 O O . TYR A 1 181 ? 23.482 -3.733 -11.091 1.00 86.75 181 TYR A O 1
ATOM 1534 N N . GLU A 1 182 ? 25.166 -2.381 -11.692 1.00 86.19 182 GLU A N 1
ATOM 1535 C CA . GLU A 1 182 ? 25.594 -3.118 -12.895 1.00 86.19 182 GLU A CA 1
ATOM 1536 C C . GLU A 1 182 ? 26.188 -4.492 -12.576 1.00 86.19 182 GLU A C 1
ATOM 1538 O O . GLU A 1 182 ? 26.061 -5.461 -13.329 1.00 86.19 182 GLU A O 1
ATOM 1543 N N . ASN A 1 183 ? 26.810 -4.599 -11.407 1.00 89.12 183 ASN A N 1
ATOM 1544 C CA . ASN A 1 183 ? 27.363 -5.851 -10.911 1.00 89.12 183 ASN A CA 1
ATOM 1545 C C . ASN A 1 183 ? 26.335 -6.646 -10.101 1.00 89.12 183 ASN A C 1
ATOM 1547 O O . ASN A 1 183 ? 26.534 -7.836 -9.881 1.00 89.12 183 ASN A O 1
ATOM 1551 N N . PHE A 1 184 ? 25.231 -6.017 -9.691 1.00 92.62 184 PHE A N 1
ATOM 1552 C CA . PHE A 1 184 ? 24.148 -6.670 -8.961 1.00 92.62 184 PHE A CA 1
ATOM 1553 C C . PHE A 1 184 ? 23.076 -7.258 -9.895 1.00 92.62 184 PHE A C 1
ATOM 1555 O O . PHE A 1 184 ? 22.569 -8.357 -9.661 1.00 92.62 184 PHE A O 1
ATOM 1562 N N . TYR A 1 185 ? 22.742 -6.536 -10.965 1.00 92.62 185 TYR A N 1
ATOM 1563 C CA . TYR A 1 185 ? 21.723 -6.923 -11.936 1.00 92.62 185 TYR A CA 1
ATOM 1564 C C . TYR A 1 185 ? 22.336 -7.258 -13.299 1.00 92.62 185 TYR A C 1
ATOM 1566 O O . TYR A 1 185 ? 23.294 -6.626 -13.739 1.00 92.62 185 TYR A O 1
ATOM 1574 N N . ASP A 1 186 ? 21.770 -8.238 -13.997 1.00 90.38 186 ASP A N 1
ATOM 1575 C CA . ASP A 1 186 ? 22.063 -8.530 -15.397 1.00 90.38 186 ASP A CA 1
ATOM 1576 C C . ASP A 1 186 ? 21.218 -7.652 -16.331 1.00 90.38 186 ASP A C 1
ATOM 1578 O O . ASP A 1 186 ? 20.206 -8.062 -16.902 1.00 90.38 186 ASP A O 1
ATOM 1582 N N . ILE A 1 187 ? 21.644 -6.398 -16.460 1.00 83.31 187 ILE A N 1
ATOM 1583 C CA . ILE A 1 187 ? 20.984 -5.381 -17.293 1.00 83.31 187 ILE A CA 1
ATOM 1584 C C . ILE A 1 187 ? 21.269 -5.627 -18.781 1.00 83.31 187 ILE A C 1
ATOM 1586 O O . ILE A 1 187 ? 20.509 -5.163 -19.618 1.00 83.31 187 ILE A O 1
ATOM 1590 N N . SER A 1 188 ? 22.312 -6.396 -19.121 1.00 78.62 188 SER A N 1
ATOM 1591 C CA . SER A 1 188 ? 22.660 -6.714 -20.516 1.00 78.62 188 SER A CA 1
ATOM 1592 C C . SER A 1 188 ? 21.563 -7.508 -21.235 1.00 78.62 188 SER A C 1
ATOM 1594 O O . SER A 1 188 ? 21.430 -7.436 -22.453 1.00 78.62 188 SER A O 1
ATOM 1596 N N . SER A 1 189 ? 20.725 -8.207 -20.464 1.00 70.38 189 SER A N 1
ATOM 1597 C CA . SER A 1 189 ? 19.529 -8.902 -20.946 1.00 70.38 189 SER A CA 1
ATOM 1598 C C . SER A 1 189 ? 18.355 -7.972 -21.285 1.00 70.38 189 SER A C 1
ATOM 1600 O O . SER A 1 189 ? 17.356 -8.415 -21.860 1.00 70.38 189 SER A O 1
ATOM 1602 N N . LEU A 1 190 ? 18.428 -6.691 -20.909 1.00 73.38 190 LEU A N 1
ATOM 1603 C CA . LEU A 1 190 ? 17.420 -5.698 -21.250 1.00 73.38 190 LEU A CA 1
ATOM 1604 C C . LEU A 1 190 ? 17.695 -5.223 -22.674 1.00 73.38 190 LEU A C 1
ATOM 1606 O O . LEU A 1 190 ? 18.573 -4.400 -22.903 1.00 73.38 190 LEU A O 1
ATOM 1610 N N . GLY A 1 191 ? 16.957 -5.785 -23.632 1.00 64.88 191 GLY A N 1
ATOM 1611 C CA . GLY A 1 191 ? 16.987 -5.318 -25.017 1.00 64.88 191 GLY A CA 1
ATOM 1612 C C . GLY A 1 191 ? 16.589 -3.843 -25.156 1.00 64.88 191 GLY A C 1
ATOM 1613 O O . GLY A 1 191 ? 16.245 -3.167 -24.182 1.00 64.88 191 GLY A O 1
ATOM 1614 N N . GLU A 1 192 ? 16.607 -3.346 -26.392 1.00 65.81 192 GLU A N 1
ATOM 1615 C CA . GLU A 1 192 ? 16.203 -1.972 -26.702 1.00 65.81 192 GLU A CA 1
ATOM 1616 C C . GLU A 1 192 ? 14.786 -1.654 -26.195 1.00 65.81 192 GLU A C 1
ATOM 1618 O O . GLU A 1 192 ? 13.931 -2.537 -26.071 1.00 65.81 192 GLU A O 1
ATOM 1623 N N . LYS A 1 193 ? 14.522 -0.370 -25.910 1.00 68.25 193 LYS A N 1
ATOM 1624 C CA . LYS A 1 193 ? 13.192 0.099 -25.494 1.00 68.25 193 LYS A CA 1
ATOM 1625 C C . LYS A 1 193 ? 12.149 -0.330 -26.527 1.00 68.25 193 LYS A C 1
ATOM 1627 O O . LYS A 1 193 ? 12.082 0.226 -27.621 1.00 68.25 193 LYS A O 1
ATOM 1632 N N . GLU A 1 194 ? 11.299 -1.286 -26.162 1.00 65.88 194 GLU A N 1
ATOM 1633 C CA . GLU A 1 194 ? 10.186 -1.671 -27.021 1.00 65.88 194 GLU A CA 1
ATOM 1634 C C . GLU A 1 194 ? 9.204 -0.500 -27.157 1.00 65.88 194 GLU A C 1
ATOM 1636 O O . GLU A 1 194 ? 8.679 0.020 -26.164 1.00 65.88 194 GLU A O 1
ATOM 1641 N N . ASN A 1 195 ? 8.882 -0.124 -28.398 1.00 75.19 195 ASN A N 1
ATOM 1642 C CA . ASN A 1 195 ? 7.818 0.838 -28.680 1.00 75.19 195 ASN A CA 1
ATOM 1643 C C . ASN A 1 195 ? 6.424 0.191 -28.532 1.00 75.19 195 ASN A C 1
ATOM 1645 O O . ASN A 1 195 ? 5.649 0.103 -29.480 1.00 75.19 195 ASN A O 1
ATOM 1649 N N . LYS A 1 196 ? 6.121 -0.316 -27.334 1.00 83.75 196 LYS A N 1
ATOM 1650 C CA . LYS A 1 196 ? 4.839 -0.934 -26.967 1.00 83.75 196 LYS A CA 1
ATOM 1651 C C . LYS A 1 196 ? 4.308 -0.333 -25.672 1.00 83.75 196 LYS A C 1
ATOM 1653 O O . LYS A 1 196 ? 5.080 0.160 -24.847 1.00 83.75 196 LYS A O 1
ATOM 1658 N N . TYR A 1 197 ? 2.998 -0.425 -25.462 1.00 85.44 197 TYR A N 1
ATOM 1659 C CA . TYR A 1 197 ? 2.371 -0.049 -24.199 1.00 85.44 197 TYR A CA 1
ATOM 1660 C C . TYR A 1 197 ? 2.572 -1.155 -23.152 1.00 85.44 197 TYR A C 1
ATOM 1662 O O . TYR A 1 197 ? 1.850 -2.150 -23.117 1.00 85.44 197 TYR A O 1
ATOM 1670 N N . THR A 1 198 ? 3.619 -1.018 -22.340 1.00 88.12 198 THR A N 1
ATOM 1671 C CA . THR A 1 198 ? 4.017 -2.009 -21.331 1.00 88.12 198 THR A CA 1
ATOM 1672 C C . THR A 1 198 ? 3.229 -1.846 -20.030 1.00 88.12 198 THR A C 1
ATOM 1674 O O . THR A 1 198 ? 2.659 -0.790 -19.752 1.00 88.12 198 THR A O 1
ATOM 1677 N N . LEU A 1 199 ? 3.256 -2.868 -19.166 1.00 89.44 199 LEU A N 1
ATOM 1678 C CA . LEU A 1 199 ? 2.667 -2.775 -17.825 1.00 89.44 199 LEU A CA 1
ATOM 1679 C C . LEU A 1 199 ? 3.269 -1.620 -17.003 1.00 89.44 199 LEU A C 1
ATOM 1681 O O . LEU A 1 199 ? 2.561 -0.976 -16.234 1.00 89.44 199 LEU A O 1
ATOM 1685 N N . THR A 1 200 ? 4.558 -1.319 -17.189 1.00 89.06 200 THR A N 1
ATOM 1686 C CA . THR A 1 200 ? 5.205 -0.164 -16.554 1.00 89.06 200 THR A CA 1
ATOM 1687 C C . THR A 1 200 ? 4.558 1.151 -16.983 1.00 89.06 200 THR A C 1
ATOM 1689 O O . THR A 1 200 ? 4.261 1.986 -16.130 1.00 89.06 200 THR A O 1
ATOM 1692 N N . LYS A 1 201 ? 4.310 1.326 -18.288 1.00 88.38 201 LYS A N 1
ATOM 1693 C CA . LYS A 1 201 ? 3.634 2.511 -18.835 1.00 88.38 201 LYS A CA 1
ATOM 1694 C C . LYS A 1 201 ? 2.188 2.609 -18.349 1.00 88.38 201 LYS A C 1
ATOM 1696 O O . LYS A 1 201 ? 1.778 3.679 -17.918 1.00 88.38 201 LYS A O 1
ATOM 1701 N N . TYR A 1 202 ? 1.464 1.488 -18.317 1.00 91.00 202 TYR A N 1
ATOM 1702 C CA . TYR A 1 202 ? 0.116 1.425 -17.746 1.00 91.00 202 TYR A CA 1
ATOM 1703 C C . TYR A 1 202 ? 0.070 1.891 -16.288 1.00 91.00 202 TYR A C 1
ATOM 1705 O O . TYR A 1 202 ? -0.743 2.740 -15.935 1.00 91.00 202 TYR A O 1
ATOM 1713 N N . LEU A 1 203 ? 0.955 1.369 -15.435 1.00 91.75 203 LEU A N 1
ATOM 1714 C CA . LEU A 1 203 ? 0.975 1.742 -14.019 1.00 91.75 203 LEU A CA 1
ATOM 1715 C C . LEU A 1 203 ? 1.397 3.201 -13.813 1.00 91.75 203 LEU A C 1
ATOM 1717 O O . LEU A 1 203 ? 0.869 3.856 -12.917 1.00 91.75 203 LEU A O 1
ATOM 1721 N N . TYR A 1 204 ? 2.304 3.715 -14.649 1.00 88.31 204 TYR A N 1
ATOM 1722 C CA . TYR A 1 204 ? 2.675 5.131 -14.658 1.00 88.31 204 TYR A CA 1
ATOM 1723 C C . TYR A 1 204 ? 1.484 6.022 -15.030 1.00 88.31 204 TYR A C 1
ATOM 1725 O O . TYR A 1 204 ? 1.170 6.965 -14.306 1.00 88.31 204 TYR A O 1
ATOM 1733 N N . ASP A 1 205 ? 0.773 5.689 -16.106 1.00 88.62 205 ASP A N 1
ATOM 1734 C CA . ASP A 1 205 ? -0.412 6.435 -16.524 1.00 88.62 205 ASP A CA 1
ATOM 1735 C C . ASP A 1 205 ? -1.523 6.349 -15.480 1.00 88.62 205 ASP A C 1
ATOM 1737 O O . ASP A 1 205 ? -2.169 7.350 -15.193 1.00 88.62 205 ASP A O 1
ATOM 1741 N N . PHE A 1 206 ? -1.735 5.185 -14.863 1.00 90.25 206 PHE A N 1
ATOM 1742 C CA . PHE A 1 206 ? -2.756 5.011 -13.832 1.00 90.25 206 PHE A CA 1
ATOM 1743 C C . PHE A 1 206 ? -2.467 5.847 -12.573 1.00 90.25 206 PHE A C 1
ATOM 1745 O O . PHE A 1 206 ? -3.369 6.508 -12.043 1.00 90.25 206 PHE A O 1
ATOM 1752 N N . GLU A 1 207 ? -1.209 5.873 -12.124 1.00 88.88 207 GLU A N 1
ATOM 1753 C CA . GLU A 1 207 ? -0.742 6.750 -11.043 1.00 88.88 207 GLU A CA 1
ATOM 1754 C C . GLU A 1 207 ? -1.012 8.226 -11.387 1.00 88.88 207 GLU A C 1
ATOM 1756 O O . GLU A 1 207 ? -1.647 8.950 -10.614 1.00 88.88 207 GLU A O 1
ATOM 1761 N N . ASN A 1 208 ? -0.606 8.645 -12.587 1.00 85.38 208 ASN A N 1
ATOM 1762 C CA . ASN A 1 208 ? -0.709 10.023 -13.057 1.00 85.38 208 ASN A CA 1
ATOM 1763 C C . ASN A 1 208 ? -2.151 10.483 -13.286 1.00 85.38 208 ASN A C 1
ATOM 1765 O O . ASN A 1 208 ? -2.510 11.588 -12.888 1.00 85.38 208 ASN A O 1
ATOM 1769 N N . MET A 1 209 ? -3.004 9.641 -13.873 1.00 86.75 209 MET A N 1
ATOM 1770 C CA . MET A 1 209 ? -4.432 9.926 -14.044 1.00 86.75 209 MET A CA 1
ATOM 1771 C C . MET A 1 209 ? -5.128 10.107 -12.694 1.00 86.75 209 MET A C 1
ATOM 1773 O O . MET A 1 209 ? -5.963 10.999 -12.546 1.00 86.75 209 MET A O 1
ATOM 1777 N N . THR A 1 210 ? -4.756 9.310 -11.687 1.00 85.25 210 THR A N 1
ATOM 1778 C CA . THR A 1 210 ? -5.302 9.467 -10.332 1.00 85.25 210 THR A CA 1
ATOM 1779 C C . THR A 1 210 ? -4.854 10.788 -9.703 1.00 85.25 210 THR A C 1
ATOM 1781 O O . THR A 1 210 ? -5.673 11.498 -9.116 1.00 85.25 210 THR A O 1
ATOM 1784 N N . GLY A 1 211 ? -3.577 11.154 -9.864 1.00 79.19 211 GLY A N 1
ATOM 1785 C CA . GLY A 1 211 ? -3.047 12.449 -9.425 1.00 79.19 211 GLY A CA 1
ATOM 1786 C C . GLY A 1 211 ? -3.740 13.635 -10.106 1.00 79.19 211 GLY A C 1
ATOM 1787 O O . GLY A 1 211 ? -4.152 14.572 -9.423 1.00 79.19 211 GLY A O 1
ATOM 1788 N N . LEU A 1 212 ? -3.940 13.557 -11.427 1.00 80.38 212 LEU A N 1
ATOM 1789 C CA . LEU A 1 212 ? -4.654 14.553 -12.234 1.00 80.38 212 LEU A CA 1
ATOM 1790 C C . LEU A 1 212 ? -6.093 14.765 -11.761 1.00 80.38 212 LEU A C 1
ATOM 1792 O O . LEU A 1 212 ? -6.515 15.904 -11.575 1.00 80.38 212 LEU A O 1
ATOM 1796 N N . PHE A 1 213 ? -6.837 13.676 -11.547 1.00 81.31 213 PHE A N 1
ATOM 1797 C CA . PHE A 1 213 ? -8.215 13.745 -11.060 1.00 81.31 213 PHE A CA 1
ATOM 1798 C C . PHE A 1 213 ? -8.302 14.443 -9.697 1.00 81.31 213 PHE A C 1
ATOM 1800 O O . PHE A 1 213 ? -9.230 15.205 -9.429 1.00 81.31 213 PHE A O 1
ATOM 1807 N N . ALA A 1 214 ? -7.322 14.198 -8.829 1.00 76.50 214 ALA A N 1
ATOM 1808 C CA . ALA A 1 214 ? -7.312 14.756 -7.489 1.00 76.50 214 ALA A CA 1
ATOM 1809 C C . ALA A 1 214 ? -6.856 16.216 -7.420 1.00 76.50 214 ALA A C 1
ATOM 1811 O O . ALA A 1 214 ? -7.321 16.975 -6.561 1.00 76.50 214 ALA A O 1
ATOM 1812 N N . SER A 1 215 ? -5.948 16.630 -8.306 1.00 68.31 215 SER A N 1
ATOM 1813 C CA . SER A 1 215 ? -5.542 18.024 -8.413 1.00 68.31 215 SER A CA 1
ATOM 1814 C C . SER A 1 215 ? -6.705 18.845 -8.974 1.00 68.31 215 SER A C 1
ATOM 1816 O O . SER A 1 215 ? -6.820 19.045 -10.176 1.00 68.31 215 SER A O 1
ATOM 1818 N N . LYS A 1 216 ? -7.553 19.405 -8.097 1.00 58.81 216 LYS A N 1
ATOM 1819 C CA . LYS A 1 216 ? -8.602 20.388 -8.461 1.00 58.81 216 LYS A CA 1
ATOM 1820 C C . LYS A 1 216 ? -8.065 21.622 -9.210 1.00 58.81 216 LYS A C 1
ATOM 1822 O O . LYS A 1 216 ? -8.838 22.465 -9.653 1.00 58.81 216 LYS A O 1
ATOM 1827 N N . LYS A 1 217 ? -6.741 21.770 -9.300 1.00 49.62 217 LYS A N 1
ATOM 1828 C CA . LYS A 1 217 ? -6.051 22.787 -10.085 1.00 49.62 217 LYS A CA 1
ATOM 1829 C C . LYS A 1 217 ? -5.531 22.143 -11.370 1.00 49.62 217 LYS A C 1
ATOM 1831 O O . LYS A 1 217 ? -4.575 21.376 -11.325 1.00 49.62 217 LYS A O 1
ATOM 1836 N N . HIS A 1 218 ? -6.109 22.526 -12.509 1.00 46.44 218 HIS A N 1
ATOM 1837 C CA . HIS A 1 218 ? -5.490 22.364 -13.827 1.00 46.44 218 HIS A CA 1
ATOM 1838 C C . HIS A 1 218 ? -4.273 23.294 -13.944 1.00 46.44 218 HIS A C 1
ATOM 1840 O O . HIS A 1 218 ? -4.285 24.284 -14.669 1.00 46.44 218 HIS A O 1
ATOM 1846 N N . THR A 1 219 ? -3.212 23.018 -13.195 1.00 41.06 219 THR A N 1
ATOM 1847 C CA . THR A 1 219 ? -1.901 23.601 -13.483 1.00 41.06 219 THR A CA 1
ATOM 1848 C C . THR A 1 219 ? -1.224 22.690 -14.497 1.00 41.06 219 THR A C 1
ATOM 1850 O O . THR A 1 219 ? -0.644 21.668 -14.145 1.00 41.06 219 THR A O 1
ATOM 1853 N N . SER A 1 220 ? -1.400 23.021 -15.772 1.00 43.91 220 SER A N 1
ATOM 1854 C CA . SER A 1 220 ? -0.731 22.368 -16.901 1.00 43.91 220 SER A CA 1
ATOM 1855 C C . SER A 1 220 ? 0.794 22.593 -16.851 1.00 43.91 220 SER A C 1
ATOM 1857 O O . SER A 1 220 ? 1.204 23.695 -16.482 1.00 43.91 220 SER A O 1
ATOM 1859 N N . PRO A 1 221 ? 1.640 21.660 -17.331 1.00 51.50 221 PRO A N 1
ATOM 1860 C CA . PRO A 1 221 ? 1.668 20.225 -17.006 1.00 51.50 221 PRO A CA 1
ATOM 1861 C C . PRO A 1 221 ? 3.123 19.800 -16.594 1.00 51.50 221 PRO A C 1
ATOM 1863 O O . PRO A 1 221 ? 4.019 20.647 -16.636 1.00 51.50 221 PRO A O 1
ATOM 1866 N N . PRO A 1 222 ? 3.415 18.545 -16.159 1.00 49.03 222 PRO A N 1
ATOM 1867 C CA . PRO A 1 222 ? 3.457 17.399 -17.069 1.00 49.03 222 PRO A CA 1
ATOM 1868 C C . PRO A 1 222 ? 3.155 16.078 -16.345 1.00 49.03 222 PRO A C 1
ATOM 1870 O O . PRO A 1 222 ? 4.059 15.297 -16.048 1.00 49.03 222 PRO A O 1
ATOM 1873 N N . TYR A 1 223 ? 1.891 15.755 -16.102 1.00 53.84 223 TYR A N 1
ATOM 1874 C CA . TYR A 1 223 ? 1.571 14.332 -16.065 1.00 53.84 223 TYR A CA 1
ATOM 1875 C C . TYR A 1 223 ? 1.621 13.862 -17.515 1.00 53.84 223 TYR A C 1
ATOM 1877 O O . TYR A 1 223 ? 0.626 13.904 -18.234 1.00 53.84 223 TYR A O 1
ATOM 1885 N N . GLY A 1 224 ? 2.831 13.540 -17.977 1.00 67.50 224 GLY A N 1
ATOM 1886 C CA . GLY A 1 224 ? 3.001 12.824 -19.225 1.00 67.50 224 GLY A CA 1
ATOM 1887 C C . GLY A 1 224 ? 2.177 11.552 -19.112 1.00 67.50 224 GLY A C 1
ATOM 1888 O O . GLY A 1 224 ? 2.240 10.859 -18.097 1.00 67.50 224 GLY A O 1
ATOM 1889 N N . LEU A 1 225 ? 1.355 11.290 -20.114 1.00 78.44 225 LEU A N 1
ATOM 1890 C CA . LEU A 1 225 ? 0.740 9.988 -20.272 1.00 78.44 225 LEU A CA 1
ATOM 1891 C C . LEU A 1 225 ? 1.415 9.338 -21.469 1.00 78.44 225 LEU A C 1
ATOM 1893 O O . LEU A 1 225 ? 1.619 9.984 -22.498 1.00 78.44 225 LEU A O 1
ATOM 1897 N N . TYR A 1 226 ? 1.767 8.069 -21.335 1.00 80.94 226 TYR A N 1
ATOM 1898 C CA . TYR A 1 226 ? 2.193 7.266 -22.468 1.00 80.94 226 TYR A CA 1
ATOM 1899 C C . TYR A 1 226 ? 0.991 6.935 -23.348 1.00 80.94 226 TYR A C 1
ATOM 1901 O O . TYR A 1 226 ? 1.119 6.985 -24.568 1.00 80.94 226 TYR A O 1
ATOM 1909 N N . LEU A 1 227 ? -0.176 6.669 -22.747 1.00 81.38 227 LEU A N 1
ATOM 1910 C CA . LEU A 1 227 ? -1.397 6.242 -23.431 1.00 81.38 227 LEU A CA 1
ATOM 1911 C C . LEU A 1 227 ? -1.694 7.044 -24.716 1.00 81.38 227 LEU A C 1
ATOM 1913 O O . LEU A 1 227 ? -1.807 6.407 -25.758 1.00 81.38 227 LEU A O 1
ATOM 1917 N N . PRO A 1 228 ? -1.718 8.395 -24.736 1.00 77.31 228 PRO A N 1
ATOM 1918 C CA . PRO A 1 228 ? -2.050 9.154 -25.946 1.00 77.31 228 PRO A CA 1
ATOM 1919 C C . PRO A 1 228 ? -1.107 8.912 -27.132 1.00 77.31 228 PRO A C 1
ATOM 1921 O O . PRO A 1 228 ? -1.519 9.086 -28.269 1.00 77.31 228 PRO A O 1
ATOM 1924 N N . SER A 1 229 ? 0.141 8.495 -26.893 1.00 77.75 229 SER A N 1
ATOM 1925 C CA . SER A 1 229 ? 1.097 8.174 -27.967 1.00 77.75 229 SER A CA 1
ATOM 1926 C C . SER A 1 229 ? 0.876 6.799 -28.613 1.00 77.75 229 SER A C 1
ATOM 1928 O O . SER A 1 229 ? 1.491 6.505 -29.634 1.00 77.75 229 SER A O 1
ATOM 1930 N N . TYR A 1 230 ? -0.003 5.967 -28.040 1.00 76.31 230 TYR A N 1
ATOM 1931 C CA . TYR A 1 230 ? -0.306 4.608 -28.512 1.00 76.31 230 TYR A CA 1
ATOM 1932 C C . TYR A 1 230 ? -1.706 4.455 -29.119 1.00 76.31 230 TYR A C 1
ATOM 1934 O O . TYR A 1 230 ? -2.009 3.394 -29.660 1.00 76.31 230 TYR A O 1
ATOM 1942 N N . PHE A 1 231 ? -2.554 5.483 -29.042 1.00 72.50 231 PHE A N 1
ATOM 1943 C CA . PHE A 1 231 ? -3.882 5.478 -29.652 1.00 72.50 231 PHE A CA 1
ATOM 1944 C C . PHE A 1 231 ? -3.950 6.545 -30.739 1.00 72.50 231 PHE A C 1
ATOM 1946 O O . PHE A 1 231 ? -3.686 7.718 -30.483 1.00 72.50 231 PHE A O 1
ATOM 1953 N N . GLU A 1 232 ? -4.365 6.151 -31.940 1.00 67.75 232 GLU A N 1
ATOM 1954 C CA . GLU A 1 232 ? -4.827 7.099 -32.950 1.00 67.75 232 GLU A CA 1
ATOM 1955 C C . GLU A 1 232 ? -6.191 7.636 -32.506 1.00 67.75 232 GLU A C 1
ATOM 1957 O O . GLU A 1 232 ? -7.240 7.064 -32.804 1.00 67.75 232 GLU A O 1
ATOM 1962 N N . ILE A 1 233 ? -6.184 8.713 -31.720 1.00 67.25 233 ILE A N 1
ATOM 1963 C CA . ILE A 1 233 ? -7.418 9.394 -31.333 1.00 67.25 233 ILE A CA 1
ATOM 1964 C C . ILE A 1 233 ? -7.897 10.179 -32.552 1.00 67.25 233 ILE A C 1
ATOM 1966 O O . ILE A 1 233 ? -7.421 11.276 -32.839 1.00 67.25 233 ILE A O 1
ATOM 1970 N N . THR A 1 234 ? -8.836 9.599 -33.291 1.00 66.12 234 THR A N 1
ATOM 1971 C CA . THR A 1 234 ? -9.605 10.327 -34.297 1.00 66.12 234 THR A CA 1
ATOM 1972 C C . THR A 1 234 ? -10.614 11.200 -33.563 1.00 66.12 234 THR A C 1
ATOM 1974 O O . THR A 1 234 ? -11.400 10.701 -32.756 1.00 66.12 234 THR A O 1
ATOM 1977 N N . ASN A 1 235 ? -10.589 12.511 -33.811 1.00 63.78 235 ASN A N 1
ATOM 1978 C CA . ASN A 1 235 ? -11.661 13.376 -33.331 1.00 63.78 235 ASN A CA 1
ATOM 1979 C C . ASN A 1 235 ? -12.959 12.929 -34.004 1.00 63.78 235 ASN A C 1
ATOM 1981 O O . ASN A 1 235 ? -13.035 12.873 -35.230 1.00 63.78 235 ASN A O 1
ATOM 1985 N N . LEU A 1 236 ? -13.955 12.582 -33.194 1.00 65.81 236 LEU A N 1
ATOM 1986 C CA . LEU A 1 236 ? -15.319 12.441 -33.676 1.00 65.81 236 LEU A CA 1
ATOM 1987 C C . LEU A 1 236 ? -15.850 13.863 -33.879 1.00 65.81 236 LEU A C 1
ATOM 1989 O O . LEU A 1 236 ? -16.016 14.591 -32.899 1.00 65.81 236 LEU A O 1
ATOM 1993 N N . GLU A 1 237 ? -15.997 14.260 -35.143 1.00 58.88 237 GLU A N 1
ATOM 1994 C CA . GLU A 1 237 ? -16.713 15.479 -35.548 1.00 58.88 237 GLU A CA 1
ATOM 1995 C C . GLU A 1 237 ? -18.200 15.412 -35.172 1.00 58.88 237 GLU A C 1
ATOM 1997 O O . GLU A 1 237 ? -18.794 14.309 -35.258 1.00 58.88 237 GLU A O 1
#

Foldseek 3Di:
DPQPDWDALLLLLVVLLLLLQQVLLVVLLVVLCVVFWDDDPQELAIAGQQQDQDHPLVCNVVSTGRVSVSQCPVPPVSNVSSVVSNVVLCVVCVVLVVVVCVVQPVVDDPVVPDPVSVVCSCNDPVVVVSSVVSSVVSCVPPSRVLSSQLNVLSSVSVVSNVVQHVVFADPPGDGNDPDDPVNGGNCVPVDHHDPDCDPSLVSLQSNLVSVVVPPPDPPDDDSPHPVVVVDPDDDDD

Radius of gyration: 21.14 Å; chains: 1; bounding box: 48×39×73 Å